Protein AF-A0A4Y2MEW5-F1 (afdb_monomer_lite)

InterPro domains:
  IPR001584 Integrase, catalytic core [PS50994] (1-117)
  IPR012337 Ribonuclease H-like superfamily [SSF53098] (1-99)
  IPR036397 Ribonuclease H superfamily [G3DSA:3.30.420.10] (1-131)

Sequence (234 aa):
IFSRHGIQDVVRSDNGSQFYPVKTVEFKDFPKSYGFTHISSSPKFSQSNWLIEAAVKTVKARIKKSRDPYLALMAYRATLLENGFSPSELLMGRKINTTRPVAKTQLQPYSMNKKVLEAKEERQIEGQKTNYDKHHGVRNLDELDLGQNVWITDRRVTGKVLQKTPYPRSYLVQSGRRVYRRIVGWLVVWGLMAQEPFLAKLRQSNVKNQHSGTKNLKFSENVKRKLFERKQTN

Secondary structure (DSSP, 8-state):
-HHHH---SEEEE---GGG-TTT-HHHHHHHHHHT-EEEEPPTT-GGGGHHHHHHHHHHHHHHHT-S-HHHHHHHHHTSPPTTS--HHHHHHSSPPP-SS---GGGGS-----HHHHHHHHHHHHHHHHHHHHHHHT-PPPPPPPTT-EEEETTTTEEEEEEEE-SSTTEEEEEETTEEEEEEGGGEEEGGGT-STHHHHHHHHHHHHTTS-SS--SHHHHHHHHHHHHTTS--

Organism: Araneus ventricosus (NCBI:txid182803)

Radius of gyration: 23.5 Å; chains: 1; bounding box: 67×43×53 Å

pLDDT: mean 73.7, std 17.55, range [34.0, 92.38]

Structure (mmCIF, N/CA/C/O backbone):
data_AF-A0A4Y2MEW5-F1
#
_entry.id   AF-A0A4Y2MEW5-F1
#
loop_
_atom_site.group_PDB
_atom_site.id
_atom_site.type_symbol
_atom_site.label_atom_id
_atom_site.label_alt_id
_atom_site.label_comp_id
_atom_site.label_asym_id
_atom_site.label_entity_id
_atom_site.label_seq_id
_atom_site.pdbx_PDB_ins_code
_atom_site.Cartn_x
_atom_site.Cartn_y
_atom_site.Cartn_z
_atom_site.occupancy
_atom_site.B_iso_or_equiv
_atom_site.auth_seq_id
_atom_site.auth_comp_id
_atom_site.auth_asym_id
_atom_site.auth_atom_id
_atom_site.pdbx_PDB_model_num
ATOM 1 N N . ILE A 1 1 ? -14.076 -8.205 -1.499 1.00 81.00 1 ILE A N 1
ATOM 2 C CA . ILE A 1 1 ? -13.444 -6.862 -1.418 1.00 81.00 1 ILE A CA 1
ATOM 3 C C . ILE A 1 1 ? -14.090 -5.949 -2.444 1.00 81.00 1 ILE A C 1
ATOM 5 O O . ILE A 1 1 ? -14.760 -5.024 -2.016 1.00 81.00 1 ILE A O 1
ATOM 9 N N . PHE A 1 2 ? -14.013 -6.282 -3.736 1.00 85.38 2 PHE A N 1
ATOM 10 C CA . PHE A 1 2 ? -14.650 -5.515 -4.815 1.00 85.38 2 PHE A CA 1
ATOM 11 C C . PHE A 1 2 ? -16.153 -5.267 -4.611 1.00 85.38 2 PHE A C 1
ATOM 13 O O . PHE A 1 2 ? -16.609 -4.138 -4.706 1.00 85.38 2 PHE A O 1
ATOM 20 N N . SER A 1 3 ? -16.912 -6.284 -4.195 1.00 87.12 3 SER A N 1
ATOM 21 C CA . SER A 1 3 ? -18.344 -6.127 -3.888 1.00 87.12 3 SER A CA 1
ATOM 22 C C . SER A 1 3 ? -18.650 -5.253 -2.665 1.00 87.12 3 SER A C 1
ATOM 24 O O . SER A 1 3 ? -19.745 -4.723 -2.554 1.00 87.12 3 SER A O 1
ATOM 26 N N . ARG A 1 4 ? -17.710 -5.122 -1.719 1.00 87.62 4 ARG A N 1
ATOM 27 C CA . ARG A 1 4 ? -17.928 -4.410 -0.447 1.00 87.62 4 ARG A CA 1
ATOM 28 C C . ARG A 1 4 ? -17.411 -2.975 -0.475 1.00 87.62 4 ARG A C 1
ATOM 30 O O . ARG A 1 4 ? -17.963 -2.124 0.207 1.00 87.62 4 ARG A O 1
ATOM 37 N N . HIS A 1 5 ? -16.322 -2.738 -1.197 1.00 86.56 5 HIS A N 1
ATOM 38 C CA . HIS A 1 5 ? -15.601 -1.464 -1.197 1.00 86.56 5 HIS A CA 1
ATOM 39 C C . HIS A 1 5 ? -15.531 -0.821 -2.585 1.00 86.56 5 HIS A C 1
ATOM 41 O O . HIS A 1 5 ? -14.905 0.221 -2.727 1.00 86.56 5 HIS A O 1
ATOM 47 N N . GLY A 1 6 ? -16.163 -1.430 -3.589 1.00 89.62 6 GLY A N 1
ATOM 48 C CA . GLY A 1 6 ? -16.074 -0.994 -4.974 1.00 89.62 6 GLY A CA 1
ATOM 49 C C . GLY A 1 6 ? -14.849 -1.548 -5.697 1.00 89.62 6 GLY A C 1
ATOM 50 O O . GLY A 1 6 ? -13.979 -2.216 -5.121 1.00 89.62 6 GLY A O 1
ATOM 51 N N . ILE A 1 7 ? -14.820 -1.289 -7.000 1.00 89.31 7 ILE A N 1
ATOM 52 C CA . ILE A 1 7 ? -13.701 -1.640 -7.867 1.00 89.31 7 ILE A CA 1
ATOM 53 C C . ILE A 1 7 ? -12.547 -0.680 -7.573 1.00 89.31 7 ILE A C 1
ATOM 55 O O . ILE A 1 7 ? -12.747 0.525 -7.496 1.00 89.31 7 ILE A O 1
ATOM 59 N N . GLN A 1 8 ? -11.353 -1.226 -7.344 1.00 87.00 8 GLN A N 1
ATOM 60 C CA . GLN A 1 8 ? -10.150 -0.421 -7.120 1.00 87.00 8 GLN A CA 1
ATOM 61 C C . GLN A 1 8 ? -9.565 0.010 -8.461 1.00 8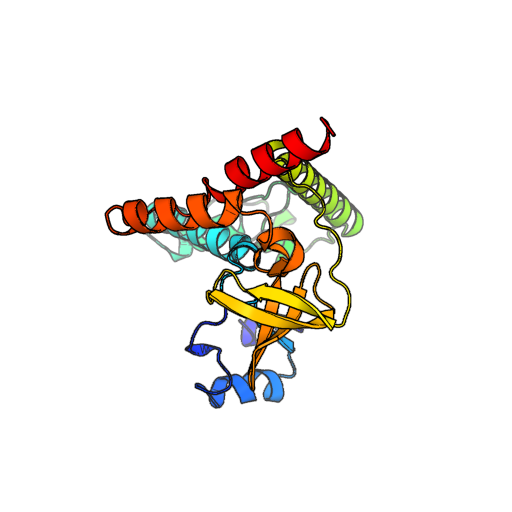7.00 8 GLN A C 1
ATOM 63 O O . GLN A 1 8 ? -9.514 -0.815 -9.361 1.00 87.00 8 GLN A O 1
ATOM 68 N N . ASP A 1 9 ? -9.020 1.220 -8.566 1.00 88.25 9 ASP A N 1
ATOM 69 C CA . ASP A 1 9 ? -8.380 1.678 -9.810 1.00 88.25 9 ASP A CA 1
ATOM 70 C C . ASP A 1 9 ? -7.090 0.908 -10.125 1.00 88.25 9 ASP A C 1
ATOM 72 O O . ASP A 1 9 ? -6.766 0.633 -11.283 1.00 88.25 9 ASP A O 1
ATOM 76 N N . VAL A 1 10 ? -6.332 0.554 -9.080 1.00 87.12 10 VAL A N 1
ATOM 77 C CA . VAL A 1 10 ? -5.014 -0.076 -9.202 1.00 87.12 10 VAL A CA 1
ATOM 78 C C . VAL A 1 10 ? -4.862 -1.222 -8.209 1.00 87.12 10 VAL A C 1
ATOM 80 O O . VAL A 1 10 ? -4.954 -1.029 -6.998 1.00 87.12 10 VAL A O 1
ATOM 83 N N . VAL A 1 11 ? -4.515 -2.404 -8.719 1.00 86.06 11 VAL A N 1
ATOM 84 C CA . VAL A 1 11 ? -4.177 -3.586 -7.916 1.00 86.06 11 VAL A CA 1
ATOM 85 C C . VAL A 1 11 ? -2.704 -3.924 -8.124 1.00 86.06 11 VAL A C 1
ATOM 87 O O . VAL A 1 11 ? -2.258 -4.133 -9.251 1.00 86.06 11 VAL A O 1
ATOM 90 N N . ARG A 1 12 ? -1.936 -4.001 -7.032 1.00 82.94 12 ARG A N 1
ATOM 91 C CA . ARG A 1 12 ? -0.517 -4.389 -7.055 1.00 82.94 12 ARG A CA 1
ATOM 92 C C . ARG A 1 12 ? -0.325 -5.798 -6.510 1.00 82.94 12 ARG A C 1
ATOM 94 O O . ARG A 1 12 ? -0.829 -6.107 -5.434 1.00 82.94 12 ARG A O 1
ATOM 101 N N . SER A 1 13 ? 0.430 -6.632 -7.223 1.00 79.69 13 SER A N 1
ATOM 102 C CA . SER A 1 13 ? 0.786 -7.982 -6.766 1.00 79.69 13 SER A CA 1
ATOM 103 C C . SER A 1 13 ? 2.241 -8.338 -7.062 1.00 79.69 13 SER A C 1
ATOM 105 O O . SER A 1 13 ? 2.949 -7.653 -7.808 1.00 79.69 13 SER A O 1
ATOM 107 N N . ASP A 1 14 ? 2.683 -9.454 -6.486 1.00 76.44 14 ASP A N 1
ATOM 108 C CA . ASP A 1 14 ? 3.923 -10.099 -6.888 1.00 76.44 14 ASP A CA 1
ATOM 109 C C . ASP A 1 14 ? 3.793 -10.801 -8.253 1.00 76.44 14 ASP A C 1
ATOM 111 O O . ASP A 1 14 ? 2.718 -10.863 -8.853 1.00 76.44 14 ASP A O 1
ATOM 115 N N . ASN A 1 15 ? 4.915 -11.333 -8.746 1.00 73.25 15 ASN A N 1
ATOM 116 C CA . ASN A 1 15 ? 4.945 -12.201 -9.928 1.00 73.25 15 ASN A CA 1
ATOM 117 C C . ASN A 1 15 ? 4.692 -13.673 -9.570 1.00 73.25 15 ASN A C 1
ATOM 119 O O . ASN A 1 15 ? 5.312 -14.561 -10.164 1.00 73.25 15 ASN A O 1
ATOM 123 N N . GLY A 1 16 ? 3.837 -13.947 -8.581 1.00 71.12 16 GLY A N 1
ATOM 124 C CA . GLY A 1 16 ? 3.373 -15.301 -8.313 1.00 71.12 16 GLY A CA 1
ATOM 125 C C . GLY A 1 16 ? 2.778 -15.919 -9.580 1.00 71.12 16 GLY A C 1
ATOM 126 O O . GLY A 1 16 ? 2.194 -15.224 -10.413 1.00 71.12 16 GLY A O 1
ATOM 127 N N . SER A 1 17 ? 2.923 -17.234 -9.749 1.00 71.69 17 SER A N 1
ATOM 128 C CA . SER A 1 17 ? 2.433 -17.937 -10.945 1.00 71.69 17 SER A CA 1
ATOM 129 C C . SER A 1 17 ? 0.938 -17.737 -11.190 1.00 71.69 17 SER A C 1
ATOM 131 O O . SER A 1 17 ? 0.517 -17.742 -12.339 1.00 71.69 17 SER A O 1
ATOM 133 N N . GLN A 1 18 ? 0.172 -17.516 -10.120 1.00 77.75 18 GLN A N 1
ATOM 134 C CA . GLN A 1 18 ? -1.264 -17.229 -10.137 1.00 77.75 18 GLN A CA 1
ATOM 135 C C . GLN A 1 18 ? -1.630 -15.884 -10.790 1.00 77.75 18 GLN A C 1
ATOM 137 O O . GLN A 1 18 ? -2.734 -15.738 -11.303 1.00 77.75 18 GLN A O 1
ATOM 142 N N . PHE A 1 19 ? -0.705 -14.921 -10.809 1.00 73.38 19 PHE A N 1
ATOM 143 C CA . PHE A 1 19 ? -0.898 -13.593 -11.404 1.00 73.38 19 PHE A CA 1
ATOM 144 C C . PHE A 1 19 ? -0.211 -13.457 -12.766 1.00 73.38 19 PHE A C 1
ATOM 146 O O . PHE A 1 19 ? -0.167 -12.369 -13.339 1.00 73.38 19 PHE A O 1
ATOM 153 N N . TYR A 1 20 ? 0.399 -14.536 -13.267 1.00 69.25 20 TYR A N 1
ATOM 154 C CA . TYR A 1 20 ? 1.188 -14.477 -14.484 1.00 69.25 20 TYR A CA 1
ATOM 155 C C . TYR A 1 20 ? 0.279 -14.646 -15.712 1.00 69.25 20 TYR A C 1
ATOM 157 O O . TYR A 1 20 ? -0.303 -15.717 -15.885 1.00 69.25 20 TYR A O 1
ATOM 165 N N . PRO A 1 21 ? 0.218 -13.663 -16.630 1.00 62.81 21 PRO A N 1
ATOM 166 C CA . PRO A 1 21 ? -0.780 -13.623 -17.707 1.00 62.81 21 PRO A CA 1
ATOM 167 C C . PRO A 1 21 ? -0.637 -14.738 -18.754 1.00 62.81 21 PRO A C 1
ATOM 169 O O . PRO A 1 21 ? -1.503 -14.895 -19.607 1.00 62.81 21 PRO A O 1
ATOM 172 N N . VAL A 1 22 ? 0.470 -15.488 -18.725 1.00 61.06 22 VAL A N 1
ATOM 173 C CA . VAL A 1 22 ? 0.708 -16.651 -19.598 1.00 61.06 22 VAL A CA 1
ATOM 174 C C . VAL A 1 22 ? 0.185 -17.948 -18.968 1.00 61.06 22 VAL A C 1
ATOM 176 O O . VAL A 1 22 ? -0.083 -18.902 -19.685 1.00 61.06 22 VAL A O 1
ATOM 179 N N . LYS A 1 23 ? 0.064 -18.004 -17.635 1.00 60.56 23 LYS A N 1
ATOM 180 C CA . LYS A 1 23 ? -0.338 -19.214 -16.901 1.00 60.56 23 LYS A CA 1
ATOM 181 C C . LYS A 1 23 ? -1.800 -19.199 -16.460 1.00 60.56 23 LYS A C 1
ATOM 183 O O . LYS A 1 23 ? -2.360 -20.272 -16.288 1.00 60.56 23 LYS A O 1
ATOM 188 N N . THR A 1 24 ? -2.394 -18.022 -16.277 1.00 69.75 24 THR A N 1
ATOM 189 C CA . THR A 1 24 ? -3.786 -17.856 -15.840 1.00 69.75 24 THR A CA 1
ATOM 190 C C . THR A 1 24 ? -4.504 -16.880 -16.767 1.00 69.75 24 THR A C 1
ATOM 192 O O . THR A 1 24 ? -4.311 -15.664 -16.693 1.00 69.75 24 THR A O 1
ATOM 195 N N . VAL A 1 25 ? -5.315 -17.420 -17.679 1.00 73.00 25 VAL A N 1
ATOM 196 C CA . VAL A 1 25 ? -6.099 -16.622 -18.639 1.00 73.00 25 VAL A CA 1
ATOM 197 C C . VAL A 1 25 ? -7.196 -15.855 -17.898 1.00 73.00 25 VAL A C 1
ATOM 199 O O . VAL A 1 25 ? -7.414 -14.673 -18.140 1.00 73.00 25 VAL A O 1
ATOM 202 N N . GLU A 1 26 ? -7.778 -16.480 -16.881 1.00 78.81 26 GLU A N 1
ATOM 203 C CA . GLU A 1 26 ? -8.843 -15.938 -16.043 1.00 78.81 26 GLU A CA 1
ATOM 204 C C . GLU A 1 26 ? -8.391 -14.658 -15.330 1.00 78.81 26 GLU A C 1
ATOM 206 O O . GLU A 1 26 ? -9.113 -13.662 -15.292 1.00 78.81 26 GLU A O 1
ATOM 211 N N . PHE A 1 27 ? -7.155 -14.639 -14.815 1.00 79.94 27 PHE A N 1
ATOM 212 C CA . PHE A 1 27 ? -6.605 -13.449 -14.164 1.00 79.94 27 PHE A CA 1
ATOM 213 C C . PHE A 1 27 ? -6.170 -12.374 -15.167 1.00 79.94 27 PHE A C 1
ATOM 215 O O . PHE A 1 27 ? -6.060 -11.211 -14.801 1.00 79.94 27 PHE A O 1
ATOM 222 N N . LYS A 1 28 ? -5.931 -12.718 -16.435 1.00 77.94 28 LYS A N 1
ATOM 223 C CA . LYS A 1 28 ? -5.651 -11.730 -17.486 1.00 77.94 28 LYS A CA 1
ATOM 224 C C . LYS A 1 28 ? -6.918 -10.978 -17.901 1.00 77.94 28 LYS A C 1
ATOM 226 O O . LYS A 1 28 ? -6.838 -9.792 -18.230 1.00 77.94 28 LYS A O 1
ATOM 231 N N . ASP A 1 29 ? -8.065 -11.650 -17.867 1.00 84.06 29 ASP A N 1
ATOM 232 C CA . ASP A 1 29 ? -9.352 -11.076 -18.267 1.00 84.06 29 ASP A CA 1
ATOM 233 C C . ASP A 1 29 ? -10.087 -10.398 -17.107 1.00 84.06 29 ASP A C 1
ATOM 235 O O . ASP A 1 29 ? -10.888 -9.489 -17.325 1.00 84.06 29 ASP A O 1
ATOM 239 N N . PHE A 1 30 ? -9.762 -10.751 -15.864 1.00 85.31 30 PHE A N 1
ATOM 240 C CA . PHE A 1 30 ? -10.349 -10.141 -14.672 1.00 85.31 30 PHE A CA 1
ATOM 241 C C . PHE A 1 30 ? -10.084 -8.617 -14.549 1.00 85.31 30 PHE A C 1
ATOM 243 O O . PHE A 1 30 ? -11.051 -7.867 -14.429 1.00 85.31 30 PHE A O 1
ATOM 250 N N . PRO A 1 31 ? -8.843 -8.097 -14.678 1.00 87.69 31 PRO A N 1
ATOM 251 C CA . PRO A 1 31 ? -8.580 -6.655 -14.705 1.00 87.69 31 PRO A CA 1
ATOM 252 C C . PRO A 1 31 ? -9.284 -5.929 -15.849 1.00 87.69 31 PRO A C 1
ATOM 254 O O . PRO A 1 31 ? -9.749 -4.809 -15.667 1.00 87.69 31 PRO A O 1
ATOM 257 N N . LYS A 1 32 ? -9.399 -6.569 -17.020 1.00 86.75 32 LYS A N 1
ATOM 258 C CA . LYS A 1 32 ? -10.051 -5.971 -18.193 1.00 86.75 32 LYS A CA 1
ATOM 259 C C . LYS A 1 32 ? -11.560 -5.863 -18.020 1.00 86.75 32 LYS A C 1
ATOM 261 O O . LYS A 1 32 ? -12.130 -4.827 -18.327 1.00 86.75 32 LYS A O 1
ATOM 266 N N . SER A 1 33 ? -12.187 -6.931 -17.532 1.00 88.75 33 SER A N 1
ATOM 267 C CA . SER A 1 33 ? -13.638 -6.997 -17.329 1.00 88.75 33 SER A CA 1
ATOM 268 C C . SER A 1 33 ? -14.100 -6.074 -16.205 1.00 88.75 33 SER A C 1
ATOM 270 O O . SER A 1 33 ? -15.130 -5.425 -16.337 1.00 88.75 33 SER A O 1
ATOM 272 N N . TYR A 1 34 ? -13.318 -5.967 -15.129 1.00 87.12 34 TYR A N 1
ATOM 273 C CA . TYR A 1 34 ? -13.616 -5.062 -14.020 1.00 87.12 34 TYR A CA 1
ATOM 274 C C . TYR A 1 34 ? -13.090 -3.636 -14.242 1.00 87.12 34 TYR A C 1
ATOM 276 O O . TYR A 1 34 ? -13.472 -2.739 -13.501 1.00 87.12 34 TYR A O 1
ATOM 284 N N . GLY A 1 35 ? -12.238 -3.399 -15.243 1.00 89.00 35 GLY A N 1
ATOM 285 C CA . GLY A 1 35 ? -11.742 -2.064 -15.588 1.00 89.00 35 GLY A CA 1
ATOM 286 C C . GLY A 1 35 ? -10.663 -1.508 -14.652 1.00 89.00 35 GLY A C 1
ATOM 287 O O . GLY A 1 35 ? -10.531 -0.293 -14.543 1.00 89.00 35 GLY A O 1
ATOM 288 N N . PHE A 1 36 ? -9.882 -2.362 -13.982 1.00 89.00 36 PHE A N 1
ATOM 289 C CA . PHE A 1 36 ? -8.794 -1.919 -13.101 1.00 89.00 36 PHE A CA 1
ATOM 290 C C . PHE A 1 36 ? -7.403 -2.180 -13.682 1.00 89.00 36 PHE A C 1
ATOM 292 O O . PHE A 1 36 ? -7.170 -3.129 -14.432 1.00 89.00 36 PHE A O 1
ATOM 299 N N . THR A 1 37 ? -6.429 -1.366 -13.273 1.00 86.88 37 THR A N 1
ATOM 300 C CA . THR A 1 37 ? -5.033 -1.520 -13.692 1.00 86.88 37 THR A CA 1
ATOM 301 C C . THR A 1 37 ? -4.299 -2.486 -12.770 1.00 86.88 37 THR A C 1
ATOM 303 O O . THR A 1 37 ? -4.103 -2.221 -11.582 1.00 86.88 37 THR A O 1
ATOM 306 N N . HIS A 1 38 ? -3.829 -3.608 -13.314 1.00 85.75 38 HIS A N 1
ATOM 307 C CA . HIS A 1 38 ? -2.957 -4.525 -12.582 1.00 85.75 38 HIS A CA 1
ATOM 308 C C . HIS A 1 38 ? -1.481 -4.165 -12.788 1.00 85.75 38 HIS A C 1
ATOM 310 O O . HIS A 1 38 ? -0.988 -4.123 -13.914 1.00 85.75 38 HIS A O 1
ATOM 316 N N . ILE A 1 39 ? -0.761 -3.913 -11.693 1.00 80.12 39 ILE A N 1
ATOM 317 C CA . ILE A 1 39 ? 0.677 -3.627 -11.703 1.00 80.12 39 ILE A CA 1
ATOM 318 C C . ILE A 1 39 ? 1.407 -4.761 -10.987 1.00 80.12 39 ILE A C 1
ATOM 320 O O . ILE A 1 39 ? 1.310 -4.915 -9.768 1.00 80.12 39 ILE A O 1
ATOM 324 N N . SER A 1 40 ? 2.205 -5.522 -11.730 1.00 74.00 40 SER A N 1
ATOM 325 C CA . SER A 1 40 ? 3.091 -6.525 -11.147 1.00 74.00 40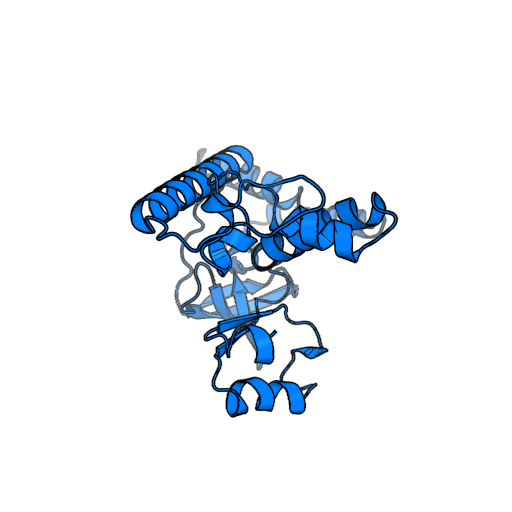 SER A CA 1
ATOM 326 C C . SER A 1 40 ? 4.444 -5.923 -10.767 1.00 74.00 40 SER A C 1
ATOM 328 O O . SER A 1 40 ? 5.018 -5.100 -11.496 1.00 74.00 40 SER A O 1
ATOM 330 N N . SER A 1 41 ? 4.989 -6.335 -9.621 1.00 68.75 41 SER A N 1
ATOM 331 C CA . SER A 1 41 ? 6.348 -5.959 -9.223 1.00 68.75 41 SER A CA 1
ATOM 332 C C . SER A 1 41 ? 7.409 -6.591 -10.135 1.00 68.75 41 SER A C 1
ATOM 334 O O . SER A 1 41 ? 7.134 -7.475 -10.942 1.00 68.75 41 SER A O 1
ATOM 336 N N . SER A 1 42 ? 8.660 -6.125 -10.094 1.00 59.06 42 SER A N 1
ATOM 337 C CA . SER A 1 42 ? 9.754 -6.817 -10.799 1.00 59.06 42 SER A CA 1
ATOM 338 C C . SER A 1 42 ? 10.073 -8.146 -10.098 1.00 59.06 42 SER A C 1
ATOM 340 O O . SER A 1 42 ? 10.057 -8.190 -8.865 1.00 59.06 42 SER A O 1
ATOM 342 N N . PRO A 1 43 ? 10.440 -9.223 -10.827 1.00 52.44 43 PRO A N 1
ATOM 343 C CA . PRO A 1 43 ? 10.938 -10.441 -10.194 1.00 52.44 43 PRO A CA 1
ATOM 344 C C . PRO A 1 43 ? 12.084 -10.096 -9.231 1.00 52.44 43 PRO A C 1
ATOM 346 O O . PRO A 1 43 ? 13.007 -9.379 -9.621 1.00 52.44 43 PRO A O 1
ATOM 349 N N . LYS A 1 44 ? 12.008 -10.593 -7.988 1.00 51.81 44 LYS A N 1
ATOM 350 C CA . LYS A 1 44 ? 12.988 -10.380 -6.900 1.00 51.81 44 LYS A CA 1
ATOM 351 C C . LYS A 1 44 ? 13.110 -8.944 -6.359 1.00 51.81 44 LYS A C 1
ATOM 353 O O . LYS A 1 44 ? 14.105 -8.628 -5.712 1.00 51.81 44 LYS A O 1
ATOM 358 N N . PHE A 1 45 ? 12.113 -8.081 -6.560 1.00 55.69 45 PHE A N 1
ATOM 359 C CA . PHE A 1 45 ? 12.044 -6.789 -5.868 1.00 55.69 45 PHE A CA 1
ATOM 360 C C . PHE A 1 45 ? 11.186 -6.895 -4.598 1.00 55.69 45 PHE A C 1
ATOM 362 O O . PHE A 1 45 ? 10.101 -6.322 -4.515 1.00 55.69 45 PHE A O 1
ATOM 369 N N . SER A 1 46 ? 11.674 -7.656 -3.609 1.00 51.53 46 SER A N 1
ATOM 370 C CA . SER A 1 46 ? 10.969 -7.909 -2.338 1.00 51.53 46 SER A CA 1
ATOM 371 C C . SER A 1 46 ? 10.591 -6.624 -1.599 1.00 51.53 46 SER A C 1
ATOM 373 O O . SER A 1 46 ? 9.567 -6.580 -0.931 1.00 51.53 46 SER A O 1
ATOM 375 N N . GLN A 1 47 ? 11.347 -5.539 -1.800 1.00 59.19 47 GLN A N 1
ATOM 376 C CA . GLN A 1 47 ? 11.008 -4.231 -1.250 1.00 59.19 47 GLN A CA 1
ATOM 377 C C . GLN A 1 47 ? 9.644 -3.721 -1.749 1.00 59.19 47 GLN A C 1
ATOM 379 O O . GLN A 1 47 ? 8.858 -3.243 -0.952 1.00 59.19 47 GLN A O 1
ATOM 384 N N . SER A 1 48 ? 9.250 -3.891 -3.012 1.00 58.22 48 SER A N 1
ATOM 385 C CA . SER A 1 48 ? 7.897 -3.435 -3.413 1.00 58.22 48 SER A CA 1
ATOM 386 C C . SER A 1 48 ? 6.743 -4.104 -2.653 1.00 58.22 48 SER A C 1
ATOM 388 O O . SER A 1 48 ? 5.668 -3.521 -2.563 1.00 58.22 48 SER A O 1
ATOM 390 N N . ASN A 1 49 ? 6.979 -5.279 -2.061 1.00 68.62 49 ASN A N 1
ATOM 391 C CA . ASN A 1 49 ? 5.994 -6.018 -1.278 1.00 68.62 49 ASN A CA 1
ATOM 392 C C . ASN A 1 49 ? 6.284 -6.008 0.229 1.00 68.62 49 ASN A C 1
ATOM 394 O O . ASN A 1 49 ? 5.527 -6.625 0.978 1.00 68.62 49 ASN A O 1
ATOM 398 N N . TRP A 1 50 ? 7.327 -5.308 0.697 1.00 71.12 50 TRP A N 1
ATOM 399 C CA . TRP A 1 50 ? 7.707 -5.319 2.117 1.00 71.12 50 TRP A CA 1
ATOM 400 C C . TRP A 1 50 ? 6.555 -4.839 3.004 1.00 71.12 50 TRP A C 1
ATOM 402 O O . TRP A 1 50 ? 6.346 -5.380 4.085 1.00 71.12 50 TRP A O 1
ATOM 412 N N . LEU A 1 51 ? 5.764 -3.877 2.515 1.00 75.06 51 LEU A N 1
ATOM 413 C CA . LEU A 1 51 ? 4.569 -3.375 3.195 1.00 75.06 51 LEU A CA 1
ATOM 414 C C . LEU A 1 51 ? 3.524 -4.478 3.390 1.00 75.06 51 LEU A C 1
ATOM 416 O O . LEU A 1 51 ? 2.984 -4.638 4.483 1.00 75.06 51 LEU A O 1
ATOM 420 N N . ILE A 1 52 ? 3.272 -5.270 2.345 1.00 80.06 52 ILE A N 1
ATOM 421 C CA . ILE A 1 52 ? 2.325 -6.388 2.391 1.00 80.06 52 ILE A CA 1
ATOM 422 C C . ILE A 1 52 ? 2.854 -7.466 3.342 1.00 80.06 52 ILE A C 1
ATOM 424 O O . ILE A 1 52 ? 2.114 -7.949 4.196 1.00 80.06 52 ILE A O 1
ATOM 428 N N . GLU A 1 53 ? 4.139 -7.812 3.255 1.00 82.69 53 GLU A N 1
ATOM 429 C CA . GLU A 1 53 ? 4.767 -8.799 4.140 1.00 82.69 53 GLU A CA 1
ATOM 430 C C . GLU A 1 53 ? 4.732 -8.362 5.613 1.00 82.69 53 GLU A C 1
ATOM 432 O O . GLU A 1 53 ? 4.400 -9.163 6.492 1.00 82.69 53 GLU A O 1
ATOM 437 N N . ALA A 1 54 ? 5.008 -7.085 5.895 1.00 83.62 54 ALA A N 1
ATOM 438 C CA . ALA A 1 54 ? 4.934 -6.506 7.233 1.00 83.62 54 ALA A CA 1
ATOM 439 C C . ALA A 1 54 ? 3.497 -6.509 7.776 1.00 83.62 54 ALA A C 1
ATOM 441 O O . ALA A 1 54 ? 3.268 -6.893 8.931 1.00 83.62 54 ALA A O 1
ATOM 442 N N . ALA A 1 55 ? 2.515 -6.157 6.942 1.00 83.88 55 ALA A N 1
ATOM 443 C CA . ALA A 1 55 ? 1.102 -6.232 7.299 1.00 83.88 55 ALA A CA 1
ATOM 444 C C . ALA A 1 55 ? 0.687 -7.680 7.611 1.00 83.88 55 ALA A C 1
ATOM 446 O O . ALA A 1 55 ? 0.114 -7.947 8.669 1.00 83.88 55 ALA A O 1
ATOM 447 N N . VAL A 1 56 ? 1.059 -8.641 6.758 1.00 87.25 56 VAL A N 1
ATOM 448 C CA . VAL A 1 56 ? 0.789 -10.073 6.969 1.00 87.25 56 VAL A CA 1
ATOM 449 C C . VAL A 1 56 ? 1.436 -10.570 8.258 1.00 87.25 56 VAL A C 1
ATOM 451 O O . VAL A 1 56 ? 0.788 -11.274 9.033 1.00 87.25 56 VAL A O 1
ATOM 454 N N . LYS A 1 57 ? 2.689 -10.190 8.534 1.00 88.44 57 LYS A N 1
ATOM 455 C CA . LYS A 1 57 ? 3.382 -10.538 9.782 1.00 88.44 57 LYS A CA 1
ATOM 456 C C . LYS A 1 57 ? 2.631 -10.006 11.005 1.00 88.44 57 LYS A C 1
ATOM 458 O O . LYS A 1 57 ? 2.435 -10.749 11.966 1.00 88.44 57 LYS A O 1
ATOM 463 N N . THR A 1 58 ? 2.169 -8.759 10.949 1.00 87.38 58 THR A N 1
ATOM 464 C CA . THR A 1 58 ? 1.407 -8.110 12.028 1.00 87.38 58 THR A CA 1
ATOM 465 C C . THR A 1 58 ? 0.076 -8.818 12.277 1.00 87.38 58 THR A C 1
ATOM 467 O O . THR A 1 58 ? -0.252 -9.149 13.418 1.00 87.38 58 THR A O 1
ATOM 470 N N . VAL A 1 59 ? -0.666 -9.120 11.209 1.00 89.81 59 VAL A N 1
ATOM 471 C CA . VAL A 1 59 ? -1.947 -9.833 11.289 1.00 89.81 59 VAL A CA 1
ATOM 472 C C . VAL A 1 59 ? -1.752 -11.249 11.830 1.00 89.81 59 VAL A C 1
ATOM 474 O O . VAL A 1 59 ? -2.445 -11.635 12.769 1.00 89.81 59 VAL A O 1
ATOM 477 N N . LYS A 1 60 ? -0.764 -12.001 11.328 1.00 90.81 60 LYS A N 1
ATOM 478 C CA . LYS A 1 60 ? -0.431 -13.347 11.830 1.00 90.81 60 LYS A CA 1
ATOM 479 C C . LYS A 1 60 ? -0.086 -13.330 13.316 1.00 90.81 60 LYS A C 1
ATOM 481 O O . LYS A 1 60 ? -0.586 -14.162 14.068 1.00 90.81 60 LYS A O 1
ATOM 486 N N . ALA A 1 61 ? 0.735 -12.373 13.750 1.00 90.69 61 ALA A N 1
ATOM 487 C CA . ALA A 1 61 ? 1.107 -12.234 15.154 1.00 90.69 61 ALA A CA 1
ATOM 488 C C . ALA A 1 61 ? -0.108 -11.950 16.050 1.00 90.69 61 ALA A C 1
ATOM 490 O O . ALA A 1 61 ? -0.168 -12.455 17.169 1.00 90.69 61 ALA A O 1
ATOM 491 N N . ARG A 1 62 ? -1.081 -11.170 15.564 1.00 88.56 62 ARG A N 1
ATOM 492 C CA . ARG A 1 62 ? -2.300 -10.851 16.316 1.00 88.56 62 ARG A CA 1
ATOM 493 C C . ARG A 1 62 ? -3.292 -12.014 16.341 1.00 88.56 62 ARG A C 1
ATOM 495 O O . ARG A 1 62 ? -3.824 -12.313 17.403 1.00 88.56 62 ARG A O 1
ATOM 502 N N . ILE A 1 63 ? -3.487 -12.702 15.215 1.00 92.12 63 ILE A N 1
ATOM 503 C CA . ILE A 1 63 ? -4.341 -13.897 15.135 1.00 92.12 63 ILE A CA 1
ATOM 504 C C . ILE A 1 63 ? -3.800 -15.001 16.047 1.00 92.12 63 ILE A C 1
ATOM 506 O O . ILE A 1 63 ? -4.564 -15.571 16.811 1.00 92.12 63 ILE A O 1
ATOM 510 N N . LYS A 1 64 ? -2.480 -15.239 16.059 1.00 91.94 64 LYS A N 1
ATOM 511 C CA . LYS A 1 64 ? -1.855 -16.255 16.927 1.00 91.94 64 LYS A CA 1
ATOM 512 C C . LYS A 1 64 ? -2.085 -16.006 18.427 1.00 91.94 64 LYS A C 1
ATOM 514 O O . LYS A 1 64 ? -2.017 -16.941 19.214 1.00 91.94 64 LYS A O 1
ATOM 519 N N . LYS A 1 65 ? -2.324 -14.753 18.828 1.00 89.25 65 LYS A N 1
ATOM 520 C CA . LYS A 1 65 ? -2.560 -14.353 20.225 1.00 89.25 65 LYS A CA 1
ATOM 521 C C . LYS A 1 65 ? -4.042 -14.341 20.622 1.00 89.25 65 LYS A C 1
ATOM 523 O O . LYS A 1 65 ? -4.336 -14.092 21.785 1.00 89.25 65 LYS A O 1
ATOM 528 N N . SER A 1 66 ? -4.964 -14.565 19.686 1.00 88.62 66 SER A N 1
ATOM 529 C CA . SER A 1 66 ? -6.408 -14.515 19.933 1.00 8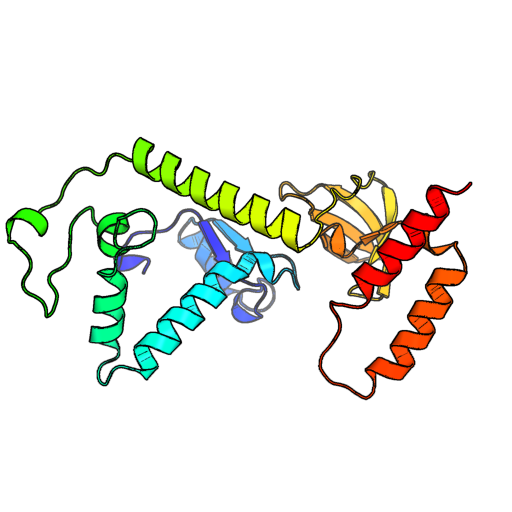8.62 66 SER A CA 1
ATOM 530 C C . SER A 1 66 ? -7.031 -15.897 19.795 1.00 88.62 66 SER A C 1
ATOM 532 O O . SER A 1 66 ? -6.629 -16.677 18.938 1.00 88.62 66 SER A O 1
ATOM 534 N N . ARG A 1 67 ? -8.056 -16.176 20.606 1.00 89.12 67 ARG A N 1
ATOM 535 C CA . ARG A 1 67 ? -8.899 -17.370 20.438 1.00 89.12 67 ARG A CA 1
ATOM 536 C C . ARG A 1 67 ? -9.835 -17.234 19.236 1.00 89.12 67 ARG A C 1
ATOM 538 O O . ARG A 1 67 ? -10.072 -18.212 18.541 1.00 89.12 67 ARG A O 1
ATOM 545 N N . ASP A 1 68 ? -10.318 -16.018 18.977 1.00 92.38 68 ASP A N 1
ATOM 546 C CA . ASP A 1 68 ? -11.168 -15.703 17.829 1.00 92.38 68 ASP A CA 1
ATOM 547 C C . ASP A 1 68 ? -10.393 -14.843 16.803 1.00 92.38 68 ASP A C 1
ATOM 549 O O . ASP A 1 68 ? -10.001 -13.705 17.117 1.00 92.38 68 ASP A O 1
ATOM 553 N N . PRO A 1 69 ? -10.148 -15.347 15.577 1.00 90.94 69 PRO A N 1
ATOM 554 C CA . PRO A 1 69 ? -9.470 -14.591 14.528 1.00 90.94 69 PRO A CA 1
ATOM 555 C C . PRO A 1 69 ? -10.276 -13.375 14.048 1.00 90.94 69 PRO A C 1
ATOM 557 O O . PRO A 1 69 ? -9.678 -12.366 13.664 1.00 90.94 69 PRO A O 1
ATOM 560 N N . TYR A 1 70 ? -11.610 -13.418 14.087 1.00 91.06 70 TYR A N 1
ATOM 561 C CA . TYR A 1 70 ? -12.451 -12.309 13.636 1.00 91.06 70 TYR A CA 1
ATOM 562 C C . TYR A 1 70 ? -12.378 -11.135 14.607 1.00 91.06 70 TYR A C 1
ATOM 564 O O . TYR A 1 70 ? -12.188 -9.992 14.177 1.00 91.06 70 TYR A O 1
ATOM 572 N N . LEU A 1 71 ? -12.410 -11.415 15.912 1.00 90.56 71 LEU A N 1
ATOM 573 C CA . LEU A 1 71 ? -12.188 -10.412 16.950 1.00 90.56 71 LEU A CA 1
ATOM 574 C C . LEU A 1 71 ? -10.790 -9.781 16.843 1.00 90.56 71 LEU A C 1
ATOM 576 O O . LEU A 1 71 ? -10.644 -8.564 16.968 1.00 90.56 71 LEU A O 1
ATOM 580 N N . ALA A 1 72 ? -9.764 -10.579 16.529 1.00 91.75 72 ALA A N 1
ATOM 581 C CA . ALA A 1 72 ? -8.402 -10.084 16.322 1.00 91.75 72 ALA A CA 1
ATOM 582 C C . ALA A 1 72 ? -8.307 -9.108 15.138 1.00 91.75 72 ALA A C 1
ATOM 584 O O . ALA A 1 72 ? -7.661 -8.059 15.240 1.00 91.75 72 ALA A O 1
ATOM 585 N N . LEU A 1 73 ? -8.965 -9.437 14.022 1.00 92.19 73 LEU A N 1
ATOM 586 C CA . LEU A 1 73 ? -9.031 -8.575 12.843 1.00 92.19 73 LEU A CA 1
ATOM 587 C C . LEU A 1 73 ? -9.839 -7.303 13.117 1.00 92.19 73 LEU A C 1
ATOM 589 O O . LEU A 1 73 ? -9.420 -6.222 12.706 1.00 92.19 73 LEU A O 1
ATOM 593 N N . MET A 1 74 ? -10.953 -7.400 13.844 1.00 92.12 74 MET A N 1
ATOM 594 C CA . MET A 1 74 ? -11.727 -6.232 14.271 1.00 92.12 74 MET A CA 1
ATOM 595 C C . MET A 1 74 ? -10.887 -5.305 15.156 1.00 92.12 74 MET A C 1
ATOM 597 O O . MET A 1 74 ? -10.813 -4.106 14.898 1.00 92.12 74 MET A O 1
ATOM 601 N N . ALA A 1 75 ? -10.173 -5.861 16.137 1.00 90.75 75 ALA A N 1
ATOM 602 C CA . ALA A 1 75 ? -9.284 -5.094 17.001 1.00 90.75 75 ALA A CA 1
ATOM 603 C C . ALA A 1 75 ? -8.148 -4.428 16.212 1.00 90.75 75 ALA A C 1
ATOM 605 O O . ALA A 1 75 ? -7.797 -3.286 16.496 1.00 90.75 75 ALA A O 1
ATOM 606 N N . TYR A 1 76 ? -7.573 -5.108 15.212 1.00 91.62 76 TYR A N 1
ATOM 607 C CA . TYR A 1 76 ? -6.567 -4.510 14.328 1.00 91.62 76 TYR A CA 1
ATOM 608 C C . TYR A 1 76 ? -7.127 -3.296 13.585 1.00 91.62 76 TYR A C 1
ATOM 610 O O . TYR A 1 76 ? -6.524 -2.228 13.608 1.00 91.62 76 TYR A O 1
ATOM 618 N N . ARG A 1 77 ? -8.324 -3.433 13.008 1.00 91.75 77 ARG A N 1
ATOM 619 C CA . ARG A 1 77 ? -9.003 -2.354 12.284 1.00 91.75 77 ARG A CA 1
ATOM 620 C C . ARG A 1 77 ? -9.365 -1.152 13.164 1.00 91.75 77 ARG A C 1
ATOM 622 O O . ARG A 1 77 ? -9.554 -0.071 12.616 1.00 91.75 77 ARG A O 1
ATOM 629 N N . ALA A 1 78 ? -9.478 -1.333 14.479 1.00 91.56 78 ALA A N 1
ATOM 630 C CA . ALA A 1 78 ? -9.735 -0.271 15.456 1.00 91.56 78 ALA A CA 1
ATOM 631 C C . ALA A 1 78 ? -8.464 0.259 16.152 1.00 91.56 78 ALA A C 1
ATOM 633 O O . ALA A 1 78 ? -8.550 1.181 16.958 1.00 91.56 78 ALA A O 1
ATOM 634 N N . THR A 1 79 ? -7.287 -0.322 15.890 1.00 90.19 79 THR A N 1
ATOM 635 C CA . THR A 1 79 ? -6.030 0.121 16.512 1.00 90.19 79 THR A CA 1
ATOM 636 C C . THR A 1 79 ? -5.528 1.379 15.808 1.00 90.19 79 THR A C 1
ATOM 638 O O . THR A 1 79 ? -5.467 1.398 14.582 1.00 90.19 79 THR A O 1
ATOM 641 N N . LEU A 1 80 ? -5.155 2.407 16.572 1.00 90.12 80 LEU A N 1
ATOM 642 C CA . LEU A 1 80 ? -4.562 3.627 16.025 1.00 90.12 80 LEU A CA 1
ATOM 643 C C . LEU A 1 80 ? -3.199 3.327 15.394 1.00 90.12 80 LEU A C 1
ATOM 645 O O . LEU A 1 80 ? -2.385 2.602 15.969 1.00 90.12 80 LEU A O 1
ATOM 649 N N . LEU A 1 81 ? -2.966 3.893 14.216 1.00 87.69 81 LEU A N 1
ATOM 650 C CA . LEU A 1 81 ? -1.659 3.936 13.573 1.00 87.69 81 LEU A CA 1
ATOM 651 C C . LEU A 1 81 ? -0.863 5.141 14.094 1.00 87.69 81 LEU A C 1
ATOM 653 O O . LEU A 1 81 ? -1.390 5.999 14.803 1.00 87.69 81 LEU A O 1
ATOM 657 N N . GLU A 1 82 ? 0.406 5.244 13.702 1.00 84.62 82 GLU A N 1
ATOM 658 C CA . GLU A 1 82 ? 1.271 6.371 14.082 1.00 84.62 82 GLU A CA 1
ATOM 659 C C . GLU A 1 82 ? 0.742 7.725 13.580 1.00 84.62 82 GLU A C 1
ATOM 661 O O . GLU A 1 82 ? 1.038 8.765 14.164 1.00 84.62 82 GLU A O 1
ATOM 666 N N . ASN A 1 83 ? -0.060 7.738 12.510 1.00 84.06 83 ASN A N 1
ATOM 667 C CA . ASN A 1 83 ? -0.711 8.948 11.996 1.00 84.06 83 ASN A CA 1
ATOM 668 C C . ASN A 1 83 ? -1.873 9.445 12.892 1.00 84.06 83 ASN A C 1
ATOM 670 O O . ASN A 1 83 ? -2.362 10.564 12.708 1.00 84.06 83 ASN A O 1
ATOM 674 N N . GLY A 1 84 ? -2.270 8.655 13.898 1.00 87.31 84 GLY A N 1
ATOM 675 C CA . GLY A 1 84 ? -3.325 8.971 14.860 1.00 87.31 84 GLY A CA 1
ATOM 676 C C . GLY A 1 84 ? -4.719 8.481 14.466 1.00 87.31 84 GLY A C 1
ATOM 677 O O . GLY A 1 84 ? -5.664 8.754 15.200 1.00 87.31 84 GLY A O 1
ATOM 678 N N . PHE A 1 85 ? -4.855 7.749 13.356 1.00 89.31 85 PHE A N 1
ATOM 679 C CA . PHE A 1 85 ? -6.126 7.201 12.880 1.00 89.31 85 PHE A CA 1
ATOM 680 C C . PHE A 1 85 ? -6.086 5.676 12.831 1.00 89.31 85 PHE A C 1
ATOM 682 O O . PHE A 1 85 ? -5.046 5.066 12.576 1.00 89.31 85 PHE A O 1
ATOM 689 N N . SER A 1 86 ? -7.227 5.034 13.072 1.00 91.31 86 SER A N 1
ATOM 690 C CA . SER A 1 86 ? -7.355 3.591 12.866 1.00 91.31 86 SER A CA 1
ATOM 691 C C . SER A 1 86 ? -7.635 3.244 11.395 1.00 91.31 86 SER A C 1
ATOM 693 O O . SER A 1 86 ? -8.227 4.050 10.673 1.00 91.31 86 SER A O 1
ATOM 695 N N . PRO A 1 87 ? -7.298 2.024 10.928 1.00 91.31 87 PRO A N 1
ATOM 696 C CA . PRO A 1 87 ? -7.623 1.593 9.567 1.00 91.31 87 PRO A CA 1
ATOM 697 C C . PRO A 1 87 ? -9.115 1.711 9.216 1.00 91.31 87 PRO A C 1
ATOM 699 O O . PRO A 1 87 ? -9.461 1.983 8.070 1.00 91.31 87 PRO A O 1
ATOM 702 N N . SER A 1 88 ? -10.009 1.515 10.192 1.00 91.00 88 SER A N 1
ATOM 703 C CA . SER A 1 88 ? -11.452 1.699 9.983 1.00 91.00 88 SER A CA 1
ATOM 704 C C . SER A 1 88 ? -11.834 3.154 9.785 1.00 91.00 88 SER A C 1
ATOM 706 O O . SER A 1 88 ? -12.697 3.432 8.961 1.00 91.00 88 SER A O 1
ATOM 708 N N . GLU A 1 89 ? -11.211 4.067 10.530 1.00 91.31 89 GLU A N 1
ATOM 709 C CA . GLU A 1 89 ? -11.464 5.501 10.387 1.00 91.31 89 GLU A CA 1
ATOM 710 C C . GLU A 1 89 ? -10.979 5.994 9.032 1.00 91.31 89 GLU A C 1
ATOM 712 O O . GLU A 1 89 ? -11.738 6.653 8.333 1.00 91.31 89 GLU A O 1
ATOM 717 N N . LEU A 1 90 ? -9.781 5.578 8.611 1.00 90.62 90 LEU A N 1
ATOM 718 C CA . LEU A 1 90 ? -9.245 5.902 7.288 1.00 90.62 90 LEU A CA 1
ATOM 719 C C . LEU A 1 90 ? -10.158 5.420 6.150 1.00 90.62 90 LEU A C 1
ATOM 721 O O . LEU A 1 90 ? -10.301 6.105 5.142 1.00 90.62 90 LEU A O 1
ATOM 725 N N . LEU A 1 91 ? -10.793 4.256 6.320 1.00 89.00 91 LEU A N 1
ATOM 726 C CA . LEU A 1 91 ? -11.644 3.650 5.296 1.00 89.00 91 LEU A CA 1
ATOM 727 C C . LEU A 1 91 ? -13.100 4.142 5.320 1.00 89.00 91 LEU A C 1
ATOM 729 O O . LEU A 1 91 ? -13.719 4.250 4.267 1.00 89.00 91 LEU A O 1
ATOM 733 N N . MET A 1 92 ? -13.676 4.371 6.503 1.00 87.62 92 MET A N 1
ATOM 734 C CA . MET A 1 92 ? -15.117 4.618 6.687 1.00 87.62 92 MET A CA 1
ATOM 735 C C . MET A 1 92 ? -15.442 5.990 7.290 1.00 87.62 92 MET A C 1
ATOM 737 O O . MET A 1 92 ? -16.617 6.300 7.467 1.00 87.62 92 MET A O 1
ATOM 741 N N . GLY A 1 93 ? -14.438 6.789 7.660 1.00 88.38 93 GLY A N 1
ATOM 742 C CA . GLY A 1 93 ? -14.626 8.104 8.281 1.00 88.38 93 GLY A CA 1
ATOM 743 C C . GLY A 1 93 ? -15.269 8.059 9.669 1.00 88.38 93 GLY A C 1
ATOM 744 O O . GLY A 1 93 ? -15.833 9.051 10.109 1.00 88.38 93 GLY A O 1
ATOM 745 N N . ARG A 1 94 ? -15.252 6.910 10.354 1.00 89.94 94 ARG A N 1
ATOM 746 C CA . ARG A 1 94 ? -15.852 6.727 11.687 1.00 89.94 94 ARG A CA 1
ATOM 747 C C . ARG A 1 94 ? -15.151 5.631 12.473 1.00 89.94 94 ARG A C 1
ATOM 749 O O . ARG A 1 94 ? -14.562 4.722 11.881 1.00 89.94 94 ARG A O 1
ATOM 756 N N . LYS A 1 95 ? -15.296 5.642 13.801 1.00 90.44 95 LYS A N 1
ATOM 757 C CA . LYS A 1 95 ? -14.881 4.498 14.623 1.00 90.44 95 LYS A CA 1
ATOM 758 C C . LYS A 1 95 ? -15.890 3.360 14.507 1.00 90.44 95 LYS A C 1
ATOM 760 O O . LYS A 1 95 ? -17.094 3.564 14.336 1.00 90.44 95 LYS A O 1
ATOM 765 N N . ILE A 1 96 ? -15.381 2.137 14.599 1.00 90.69 96 ILE A N 1
ATOM 766 C CA . ILE A 1 96 ? -16.209 0.933 14.672 1.00 90.69 96 ILE A CA 1
ATOM 767 C C . ILE A 1 96 ? -16.518 0.591 16.122 1.00 90.69 96 ILE A C 1
ATOM 769 O O . ILE A 1 96 ? -15.718 0.862 17.018 1.00 90.69 96 ILE A O 1
ATOM 773 N N . ASN A 1 97 ? -17.674 -0.031 16.342 1.00 89.50 97 ASN A N 1
ATOM 774 C CA . ASN A 1 97 ? -17.991 -0.580 17.647 1.00 89.50 97 ASN A CA 1
ATOM 775 C C . ASN A 1 97 ? -17.086 -1.792 17.911 1.00 89.50 97 ASN A C 1
ATOM 777 O O . ASN A 1 97 ? -16.905 -2.636 17.032 1.00 89.50 97 ASN A O 1
ATOM 781 N N . THR A 1 98 ? -16.499 -1.857 19.101 1.00 88.19 98 THR A N 1
ATOM 782 C CA . THR A 1 98 ? -15.606 -2.949 19.506 1.00 88.19 98 THR A CA 1
ATOM 783 C C . THR A 1 98 ? -16.070 -3.517 20.839 1.00 88.19 98 THR A C 1
ATOM 785 O O . THR A 1 98 ? -16.993 -2.995 21.453 1.00 88.19 98 THR A O 1
ATOM 788 N N . THR A 1 99 ? -15.410 -4.566 21.330 1.00 85.12 99 THR A N 1
ATOM 789 C CA . THR A 1 99 ? -15.677 -5.113 22.670 1.00 85.12 99 THR A CA 1
ATOM 790 C C . THR A 1 99 ? -15.488 -4.071 23.776 1.00 85.12 99 THR A C 1
ATOM 792 O O . THR A 1 99 ? -16.075 -4.195 24.845 1.00 85.12 99 THR A O 1
ATOM 795 N N . ARG A 1 100 ? -14.672 -3.035 23.534 1.00 83.44 100 ARG A N 1
ATOM 796 C CA . ARG A 1 100 ? -14.561 -1.900 24.448 1.00 83.44 100 ARG A CA 1
ATOM 797 C C . ARG A 1 100 ? -15.649 -0.876 24.124 1.00 83.44 100 ARG A C 1
ATOM 799 O O . ARG A 1 100 ? -15.788 -0.527 22.950 1.00 83.44 100 ARG A O 1
ATOM 806 N N . PRO A 1 101 ? -16.366 -0.358 25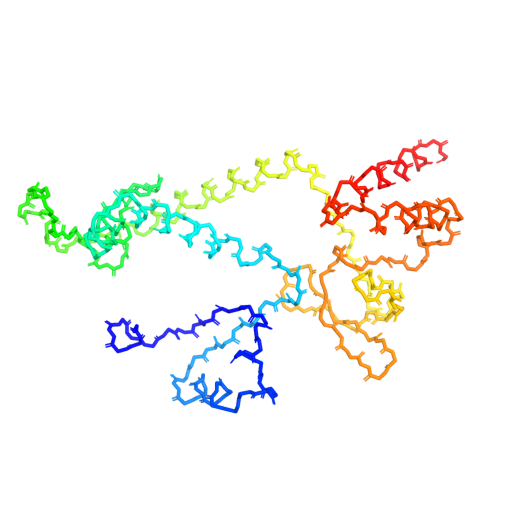.137 1.00 82.81 101 PRO A N 1
ATOM 807 C CA . PRO A 1 101 ? -17.381 0.658 24.920 1.00 82.81 101 PRO A CA 1
ATOM 808 C C . PRO A 1 101 ? -16.752 1.907 24.297 1.00 82.81 101 PRO A C 1
ATOM 810 O O . PRO A 1 101 ? -15.733 2.416 24.765 1.00 82.81 101 PRO A O 1
ATOM 813 N N . VAL A 1 102 ? -17.372 2.380 23.219 1.00 83.88 102 VAL A N 1
ATOM 814 C CA . VAL A 1 102 ? -17.004 3.602 22.498 1.00 83.88 102 VAL A CA 1
ATOM 815 C C . VAL A 1 102 ? -18.153 4.593 22.647 1.00 83.88 102 VAL A C 1
ATOM 817 O O . VAL A 1 102 ? -19.322 4.208 22.587 1.00 83.88 102 VAL A O 1
ATOM 820 N N . ALA A 1 103 ? -17.837 5.874 22.842 1.00 85.06 103 ALA A N 1
ATOM 821 C CA . ALA A 1 103 ? -18.855 6.915 22.921 1.00 85.06 103 ALA A CA 1
ATOM 822 C C . ALA A 1 103 ? -19.682 6.960 21.625 1.00 85.06 103 ALA A C 1
ATOM 824 O O . ALA A 1 103 ? -19.124 6.947 20.526 1.00 85.06 103 ALA A O 1
ATOM 825 N N . LYS A 1 104 ? -21.014 7.061 21.743 1.00 85.69 104 LYS A N 1
ATOM 826 C CA . LYS A 1 104 ? -21.936 7.060 20.588 1.00 85.69 104 LYS A CA 1
ATOM 827 C C . LYS A 1 104 ? -21.612 8.155 19.566 1.00 85.69 104 LYS A C 1
ATOM 829 O O . LYS A 1 104 ? -21.790 7.944 18.371 1.00 85.69 104 LYS A O 1
ATOM 834 N N . THR A 1 105 ? -21.086 9.288 20.026 1.00 85.19 105 THR A N 1
ATOM 835 C CA . THR A 1 105 ? -20.638 10.405 19.183 1.00 85.19 105 THR A CA 1
ATOM 836 C C . THR A 1 105 ? -19.481 10.026 18.258 1.00 85.19 105 THR A C 1
ATOM 838 O O . THR A 1 105 ? -19.425 10.504 17.134 1.00 85.19 105 THR A O 1
ATOM 841 N N . GLN A 1 106 ? -18.591 9.120 18.675 1.00 82.94 106 GLN A N 1
ATOM 842 C CA . GLN A 1 106 ? -17.440 8.680 17.875 1.00 82.94 106 GLN A CA 1
ATOM 843 C C . GLN A 1 106 ? -17.788 7.596 16.842 1.00 82.94 106 GLN A C 1
ATOM 845 O O . GLN A 1 106 ? -16.978 7.294 15.964 1.00 82.94 106 GLN A O 1
ATOM 850 N N . LEU A 1 107 ? -18.974 6.989 16.955 1.00 86.44 107 LEU A N 1
ATOM 851 C CA . LEU A 1 107 ? -19.488 6.030 15.974 1.00 86.44 107 LEU A CA 1
ATOM 852 C C . LEU A 1 107 ? -20.083 6.724 14.744 1.00 86.44 107 LEU A C 1
ATOM 854 O O . LEU A 1 107 ? -20.305 6.058 13.731 1.00 86.44 107 LEU A O 1
ATOM 858 N N . GLN A 1 108 ? -20.340 8.032 14.832 1.00 87.75 108 GLN A N 1
ATOM 859 C CA . GLN A 1 108 ? -20.851 8.826 13.723 1.00 87.75 108 GLN A CA 1
ATOM 860 C C . GLN A 1 108 ? -19.729 9.171 12.733 1.00 87.75 108 GLN A C 1
ATOM 862 O O . GLN A 1 108 ? -18.584 9.370 13.155 1.00 87.75 108 GLN A O 1
ATOM 867 N N . PRO A 1 109 ? -20.031 9.236 11.424 1.00 87.38 109 PRO A N 1
ATOM 868 C CA . PRO A 1 109 ? -19.095 9.735 10.428 1.00 87.38 109 PRO A CA 1
ATOM 869 C C . PRO A 1 109 ? -18.626 11.152 10.743 1.00 87.38 109 PRO A C 1
ATOM 871 O O . PRO A 1 109 ? -19.426 12.019 11.091 1.00 87.38 109 PRO A O 1
ATOM 874 N N . TYR A 1 110 ? -17.331 11.390 10.577 1.00 86.38 110 TYR A N 1
ATOM 875 C CA . TYR A 1 110 ? -16.724 12.707 10.669 1.00 86.38 110 TYR A CA 1
ATOM 876 C C . TYR A 1 110 ? -15.796 12.953 9.479 1.00 86.38 110 TYR A C 1
ATOM 878 O O . TYR A 1 110 ? -15.210 12.032 8.905 1.00 86.38 110 TYR A O 1
ATOM 886 N N . SER A 1 111 ? -15.664 14.223 9.097 1.00 82.50 111 SER A N 1
ATOM 887 C CA . SER A 1 111 ? -14.751 14.613 8.026 1.00 82.50 111 SER A CA 1
ATOM 888 C C . SER A 1 111 ? -13.322 14.646 8.557 1.00 82.50 111 SER A C 1
ATOM 890 O O . SER A 1 111 ? -12.993 15.424 9.455 1.00 82.50 111 SER A O 1
ATOM 892 N N . MET A 1 112 ? -12.462 13.790 8.011 1.00 82.56 112 MET A N 1
ATOM 893 C CA . MET A 1 112 ? -11.029 13.832 8.287 1.00 82.56 112 MET A CA 1
ATOM 894 C C . MET A 1 112 ? -10.376 14.926 7.444 1.00 82.56 112 MET A C 1
ATOM 896 O O . MET A 1 112 ? -10.561 14.982 6.226 1.00 82.56 112 MET A O 1
ATOM 900 N N . ASN A 1 113 ? -9.557 15.768 8.074 1.00 86.38 113 ASN A N 1
ATOM 901 C CA . ASN A 1 113 ? -8.752 16.742 7.346 1.00 86.38 113 ASN A CA 1
ATOM 902 C C . ASN A 1 113 ? -7.612 16.024 6.605 1.00 86.38 113 ASN A C 1
ATOM 904 O O . ASN A 1 113 ? -6.546 15.772 7.171 1.00 86.38 113 ASN A O 1
ATOM 908 N N . LYS A 1 114 ? -7.859 15.701 5.331 1.00 86.12 114 LYS A N 1
ATOM 909 C CA . LYS A 1 114 ? -6.923 14.964 4.470 1.00 86.12 114 LYS A CA 1
ATOM 910 C C . LYS A 1 114 ? -5.557 15.638 4.370 1.00 86.12 114 LYS A C 1
ATOM 912 O O . LYS A 1 114 ? -4.558 14.949 4.490 1.00 86.12 114 LYS A O 1
ATOM 917 N N . LYS A 1 115 ? -5.499 16.972 4.285 1.00 88.12 115 LYS A N 1
ATOM 918 C CA . LYS A 1 115 ? -4.227 17.711 4.181 1.00 88.12 115 LYS A CA 1
ATOM 919 C C . LYS A 1 115 ? -3.325 17.484 5.395 1.00 88.12 115 LYS A C 1
ATOM 921 O O . LYS A 1 115 ? -2.117 17.335 5.264 1.00 88.12 115 LYS A O 1
ATOM 926 N N . VAL A 1 116 ? -3.915 17.452 6.591 1.00 86.75 116 VAL A N 1
ATOM 927 C CA . VAL A 1 116 ? -3.166 17.204 7.834 1.00 86.75 116 VAL A CA 1
ATOM 928 C C . VAL A 1 116 ? -2.698 15.753 7.907 1.00 86.75 116 VAL A C 1
ATOM 930 O O . VAL A 1 116 ? -1.588 15.494 8.368 1.00 86.75 116 VAL A O 1
ATOM 933 N N . LEU A 1 117 ? -3.534 14.812 7.462 1.00 87.94 117 LEU A N 1
ATOM 934 C CA . LEU A 1 117 ? -3.175 13.398 7.386 1.00 87.94 117 LEU A CA 1
ATOM 935 C C . LEU A 1 117 ? -2.017 13.175 6.406 1.00 87.94 117 LEU A C 1
ATOM 937 O O . LEU A 1 117 ? -1.004 12.605 6.798 1.00 87.94 117 LEU A O 1
ATOM 941 N N . GLU A 1 118 ? -2.138 13.691 5.184 1.00 88.94 118 GLU A N 1
ATOM 942 C CA . GLU A 1 118 ? -1.125 13.597 4.130 1.00 88.94 118 GLU A CA 1
ATOM 943 C C . GLU A 1 118 ? 0.208 14.191 4.596 1.00 88.94 118 GLU A C 1
ATOM 945 O O . GLU A 1 118 ? 1.236 13.530 4.502 1.00 88.94 118 GLU A O 1
ATOM 950 N N . ALA A 1 119 ? 0.194 15.374 5.221 1.00 88.44 119 ALA A N 1
ATOM 951 C CA . ALA A 1 119 ? 1.409 15.987 5.759 1.00 88.44 119 ALA A CA 1
ATOM 952 C C . ALA A 1 119 ? 2.063 15.155 6.881 1.00 88.44 119 ALA A C 1
ATOM 954 O O . ALA A 1 119 ? 3.288 15.138 7.017 1.00 88.44 119 ALA A O 1
ATOM 955 N N . LYS A 1 120 ? 1.272 14.467 7.720 1.00 87.94 120 LYS A N 1
ATOM 956 C CA . LYS A 1 120 ? 1.809 13.558 8.747 1.00 87.94 120 LYS A CA 1
ATOM 957 C C . LYS A 1 120 ? 2.417 12.306 8.125 1.00 87.94 120 LYS A C 1
ATOM 959 O O . LYS A 1 120 ? 3.497 11.896 8.544 1.00 87.94 120 LYS A O 1
ATOM 964 N N . GLU A 1 121 ? 1.731 11.710 7.156 1.00 87.38 121 GLU A N 1
ATOM 965 C CA . GLU A 1 121 ? 2.209 10.523 6.451 1.00 87.38 121 GLU A CA 1
ATOM 966 C C . GLU A 1 121 ? 3.478 10.830 5.656 1.00 87.38 121 GLU A C 1
ATOM 968 O O . GLU A 1 121 ? 4.438 10.071 5.738 1.00 87.38 121 GLU A O 1
ATOM 973 N N . GLU A 1 122 ? 3.542 11.977 4.982 1.00 88.31 122 GLU A N 1
ATOM 974 C CA . GLU A 1 122 ? 4.725 12.421 4.244 1.00 88.31 122 GLU A CA 1
ATOM 975 C C . GLU A 1 122 ? 5.938 12.586 5.165 1.00 88.31 122 GLU A C 1
ATOM 977 O O . GLU A 1 122 ? 6.995 12.014 4.899 1.00 88.31 122 GLU A O 1
ATOM 982 N N . ARG A 1 123 ? 5.775 13.254 6.316 1.00 88.62 123 ARG A N 1
ATOM 983 C CA . ARG A 1 123 ? 6.844 13.365 7.325 1.00 88.62 123 ARG A CA 1
ATOM 984 C C . ARG A 1 123 ? 7.302 12.004 7.844 1.00 88.62 123 ARG A C 1
ATOM 986 O O . ARG A 1 123 ? 8.495 11.807 8.064 1.00 88.62 123 ARG A O 1
ATOM 993 N N . GLN A 1 124 ? 6.376 11.069 8.059 1.00 85.25 124 GLN A N 1
ATOM 994 C CA . GLN A 1 124 ? 6.718 9.712 8.495 1.00 85.25 124 GLN A CA 1
ATOM 995 C C . GLN A 1 124 ? 7.479 8.951 7.411 1.00 85.25 124 GLN A C 1
ATOM 997 O O . GLN A 1 124 ? 8.506 8.343 7.705 1.00 85.25 124 GLN A O 1
ATOM 1002 N N . ILE A 1 125 ? 7.018 9.013 6.162 1.00 85.38 125 ILE A N 1
ATOM 1003 C CA . ILE A 1 125 ? 7.668 8.373 5.015 1.00 85.38 125 ILE A CA 1
ATOM 1004 C C . ILE A 1 125 ? 9.073 8.950 4.815 1.00 85.38 125 ILE A C 1
ATOM 1006 O O . ILE A 1 125 ? 10.024 8.190 4.637 1.00 85.38 125 ILE A O 1
ATOM 1010 N N . GLU A 1 126 ? 9.236 10.269 4.900 1.00 86.81 126 GLU A N 1
ATOM 1011 C CA . GLU A 1 126 ? 10.536 10.930 4.788 1.00 86.81 126 GLU A CA 1
ATOM 1012 C C . GLU A 1 126 ? 11.462 10.586 5.963 1.00 86.81 126 GLU A C 1
ATOM 1014 O O . GLU A 1 126 ? 12.635 10.261 5.763 1.00 86.81 126 GLU A O 1
ATOM 1019 N N . GLY A 1 127 ? 10.940 10.551 7.189 1.00 85.81 127 GLY A N 1
ATOM 1020 C CA . GLY A 1 127 ? 11.684 10.089 8.362 1.00 85.81 127 GLY A CA 1
ATOM 1021 C C . GLY A 1 127 ? 12.159 8.639 8.217 1.00 85.81 127 GLY A C 1
ATOM 1022 O O . GLY A 1 127 ? 13.325 8.329 8.462 1.00 85.81 127 GLY A O 1
ATOM 1023 N N . GLN A 1 128 ? 11.286 7.744 7.747 1.00 83.25 128 GLN A N 1
ATOM 1024 C CA . GLN A 1 128 ? 11.633 6.346 7.485 1.00 83.25 128 GLN A CA 1
ATOM 1025 C C . GLN A 1 128 ? 12.674 6.223 6.370 1.00 83.25 128 GLN A C 1
ATOM 1027 O O . GLN A 1 128 ? 13.640 5.473 6.517 1.00 83.25 128 GLN A O 1
ATOM 1032 N N . LYS A 1 129 ? 12.514 6.984 5.282 1.00 82.94 129 LYS A N 1
ATOM 1033 C CA . LYS A 1 129 ? 13.455 7.019 4.160 1.00 82.94 129 LYS A CA 1
ATOM 1034 C C . LYS A 1 129 ? 14.829 7.502 4.608 1.00 82.94 129 LYS A C 1
ATOM 1036 O O . LYS A 1 129 ? 15.813 6.811 4.382 1.00 82.94 129 LYS A O 1
ATOM 1041 N N . THR A 1 130 ? 14.905 8.638 5.296 1.00 82.75 130 THR A N 1
ATOM 1042 C CA . THR A 1 130 ? 16.177 9.198 5.775 1.00 82.75 130 THR A CA 1
ATOM 1043 C C . THR A 1 130 ? 16.868 8.276 6.774 1.00 82.75 130 THR A C 1
ATOM 1045 O O . THR A 1 130 ? 18.083 8.099 6.696 1.00 82.75 130 THR A O 1
ATOM 1048 N N . ASN A 1 131 ? 16.123 7.647 7.688 1.00 83.00 131 ASN A N 1
ATOM 1049 C CA . ASN A 1 131 ? 16.689 6.688 8.634 1.00 83.00 131 ASN A CA 1
ATOM 1050 C C . ASN A 1 131 ? 17.219 5.434 7.919 1.00 83.00 131 ASN A C 1
ATOM 1052 O O . ASN A 1 131 ? 18.331 4.982 8.193 1.00 83.00 131 ASN A O 1
ATOM 1056 N N . TYR A 1 132 ? 16.464 4.912 6.948 1.00 76.81 132 TYR A N 1
ATOM 1057 C CA . TYR A 1 132 ? 16.902 3.800 6.108 1.00 76.81 132 TYR A CA 1
ATOM 1058 C C . TYR A 1 132 ? 18.161 4.159 5.307 1.00 76.81 132 TYR A C 1
ATOM 1060 O O . TYR A 1 132 ? 19.135 3.407 5.326 1.00 76.81 132 TYR A O 1
ATOM 1068 N N . ASP A 1 133 ? 18.169 5.322 4.653 1.00 78.81 133 ASP A N 1
ATOM 1069 C CA . ASP A 1 133 ? 19.276 5.789 3.819 1.00 78.81 133 ASP A CA 1
ATOM 1070 C C . ASP A 1 133 ? 20.558 5.984 4.642 1.00 78.81 133 ASP A C 1
ATOM 1072 O O . ASP A 1 133 ? 21.630 5.546 4.216 1.00 78.81 133 ASP A O 1
ATOM 1076 N N . LYS A 1 134 ? 20.445 6.550 5.853 1.00 75.00 134 LYS A N 1
ATOM 1077 C CA . LYS A 1 134 ? 21.554 6.685 6.813 1.00 75.00 134 LYS A CA 1
ATOM 1078 C C . LYS A 1 134 ? 22.075 5.326 7.279 1.00 75.00 134 LYS A C 1
ATOM 1080 O O . LYS A 1 134 ? 23.280 5.091 7.243 1.00 75.00 134 LYS A O 1
ATOM 1085 N N . HIS A 1 135 ? 21.182 4.427 7.695 1.00 72.88 135 HIS A N 1
ATOM 1086 C CA . HIS A 1 135 ? 21.557 3.126 8.253 1.00 72.88 135 HIS A CA 1
ATOM 1087 C C . HIS A 1 135 ? 22.176 2.187 7.203 1.00 72.88 135 HIS A C 1
ATOM 1089 O O . HIS A 1 135 ? 23.101 1.435 7.504 1.00 72.88 135 HIS A O 1
ATOM 1095 N N . HIS A 1 136 ? 21.687 2.234 5.961 1.00 68.31 136 HIS A N 1
ATOM 1096 C CA . HIS A 1 136 ? 22.160 1.386 4.863 1.00 68.31 136 HIS A CA 1
ATOM 1097 C C . HIS A 1 136 ? 23.186 2.066 3.948 1.00 68.31 136 HIS A C 1
ATOM 1099 O O . HIS A 1 136 ? 23.606 1.468 2.960 1.00 68.31 136 HIS A O 1
ATOM 1105 N N . GLY A 1 137 ? 23.601 3.302 4.251 1.00 65.12 137 GLY A N 1
ATOM 1106 C CA . GLY A 1 137 ? 24.557 4.048 3.432 1.00 65.12 137 GLY A CA 1
ATOM 1107 C C . GLY A 1 137 ? 24.126 4.129 1.966 1.00 65.12 137 GLY A C 1
ATOM 1108 O O . GLY A 1 137 ? 24.941 3.899 1.068 1.00 65.12 137 GLY A O 1
ATOM 1109 N N . VAL A 1 138 ? 22.834 4.376 1.725 1.00 60.62 138 VAL A N 1
ATOM 1110 C CA . VAL A 1 138 ? 22.241 4.350 0.383 1.00 60.62 138 VAL A CA 1
ATOM 1111 C C . VAL A 1 138 ? 22.875 5.452 -0.458 1.00 60.62 138 VAL A C 1
ATOM 1113 O O . VAL A 1 138 ? 22.698 6.639 -0.203 1.00 60.62 138 VAL A O 1
ATOM 1116 N N . ARG A 1 139 ? 23.623 5.051 -1.485 1.00 60.44 139 ARG A N 1
ATOM 1117 C CA . ARG A 1 139 ? 24.180 5.960 -2.491 1.00 60.44 139 ARG A CA 1
ATOM 1118 C C . ARG A 1 139 ? 23.274 5.965 -3.714 1.00 60.44 139 ARG A C 1
ATOM 1120 O O . ARG A 1 139 ? 22.760 4.914 -4.108 1.00 60.44 139 ARG A O 1
ATOM 1127 N N . ASN A 1 140 ? 23.087 7.132 -4.322 1.00 60.62 140 ASN A N 1
ATOM 1128 C CA . ASN A 1 140 ? 22.466 7.210 -5.639 1.00 60.62 140 ASN A CA 1
ATOM 1129 C C . ASN A 1 140 ? 23.364 6.461 -6.627 1.00 60.62 140 ASN A C 1
ATOM 1131 O O . ASN A 1 140 ? 24.554 6.744 -6.716 1.00 60.62 140 ASN A O 1
ATOM 1135 N N . LEU A 1 141 ? 22.812 5.433 -7.276 1.00 64.56 141 LEU A N 1
ATOM 1136 C CA . LEU A 1 141 ? 23.502 4.776 -8.378 1.00 64.56 141 LEU A CA 1
ATOM 1137 C C . LEU A 1 141 ? 23.367 5.665 -9.606 1.00 64.56 141 LEU A C 1
ATOM 1139 O O . LEU A 1 141 ? 22.269 6.168 -9.859 1.00 64.56 141 LEU A O 1
ATOM 1143 N N . ASP A 1 142 ? 24.462 5.798 -10.347 1.00 64.56 142 ASP A N 1
ATOM 1144 C CA . ASP A 1 142 ? 24.485 6.516 -11.614 1.00 64.56 142 ASP A CA 1
ATOM 1145 C C . ASP A 1 142 ? 23.416 5.951 -12.556 1.00 64.56 142 ASP A C 1
ATOM 1147 O O . ASP A 1 142 ? 23.145 4.740 -12.588 1.00 64.56 142 ASP A O 1
ATOM 1151 N N . GLU A 1 143 ? 22.762 6.847 -13.290 1.00 70.19 143 GLU A N 1
ATOM 1152 C CA . GLU A 1 143 ? 21.782 6.448 -14.287 1.00 70.19 143 GLU A CA 1
ATOM 1153 C C . GLU A 1 143 ? 22.476 5.685 -15.419 1.00 70.19 143 GLU A C 1
ATOM 1155 O O . GLU A 1 143 ? 23.589 6.015 -15.816 1.00 70.19 143 GLU A O 1
ATOM 1160 N N . LEU A 1 144 ? 21.828 4.627 -15.913 1.00 75.31 144 LEU A N 1
ATOM 1161 C CA . LEU A 1 144 ? 22.364 3.841 -17.020 1.00 75.31 144 LEU A CA 1
ATOM 1162 C C . LEU A 1 144 ? 21.928 4.468 -18.341 1.00 75.31 144 LEU A C 1
ATOM 1164 O O . LEU A 1 144 ? 20.740 4.765 -18.527 1.00 75.31 144 LEU A O 1
ATOM 1168 N N . ASP A 1 145 ? 22.872 4.595 -19.265 1.00 77.25 145 ASP A N 1
ATOM 1169 C CA . ASP A 1 145 ? 22.605 5.130 -20.593 1.00 77.25 145 ASP A CA 1
ATOM 1170 C C . ASP A 1 145 ? 21.956 4.084 -21.500 1.00 77.25 145 ASP A C 1
ATOM 1172 O O . ASP A 1 145 ? 22.167 2.868 -21.383 1.00 77.25 145 ASP A O 1
ATOM 1176 N N . LEU A 1 146 ? 21.143 4.568 -22.440 1.00 79.94 146 LEU A N 1
ATOM 1177 C CA . LEU A 1 146 ? 20.535 3.718 -23.455 1.00 79.94 146 LEU A CA 1
ATOM 1178 C C . LEU A 1 146 ? 21.636 3.093 -24.314 1.00 79.94 146 LEU A C 1
ATOM 1180 O O . LEU A 1 146 ? 22.542 3.760 -24.800 1.00 79.94 146 LEU A O 1
ATOM 1184 N N . GLY A 1 147 ? 21.560 1.782 -24.498 1.00 78.12 147 GLY A N 1
ATOM 1185 C CA . GLY A 1 147 ? 22.534 1.018 -25.258 1.00 78.12 147 GLY A CA 1
ATOM 1186 C C . GLY A 1 147 ? 23.787 0.591 -24.490 1.00 78.12 147 GLY A C 1
ATOM 1187 O O . GLY A 1 147 ? 24.635 -0.077 -25.079 1.00 78.12 147 GLY A O 1
ATOM 1188 N N . GLN A 1 148 ? 23.896 0.894 -23.196 1.00 81.38 148 GLN A N 1
ATOM 1189 C CA . GLN A 1 148 ? 25.036 0.478 -22.384 1.00 81.38 148 GLN A CA 1
ATOM 1190 C C . GLN A 1 148 ? 25.026 -1.038 -22.119 1.00 81.38 148 GLN A C 1
ATOM 1192 O O . GLN A 1 148 ? 23.984 -1.633 -21.815 1.00 81.38 148 GLN A O 1
ATOM 1197 N N . ASN A 1 149 ? 26.201 -1.669 -22.208 1.00 82.12 149 ASN A N 1
ATOM 1198 C CA . ASN A 1 149 ? 26.367 -3.082 -21.876 1.00 82.12 149 ASN A CA 1
ATOM 1199 C C . ASN A 1 149 ? 26.395 -3.266 -20.357 1.00 82.12 149 ASN A C 1
ATOM 1201 O O . ASN A 1 149 ? 27.234 -2.703 -19.647 1.00 82.12 149 ASN A O 1
ATOM 1205 N N . VAL A 1 150 ? 25.490 -4.104 -19.867 1.00 82.50 150 VAL A N 1
ATOM 1206 C CA . VAL A 1 150 ? 25.300 -4.396 -18.451 1.00 82.50 150 VAL A CA 1
ATOM 1207 C C . VAL A 1 150 ? 25.300 -5.898 -18.207 1.00 82.50 150 VAL A C 1
ATOM 1209 O O . VAL A 1 150 ? 24.797 -6.701 -18.989 1.00 82.50 150 VAL A O 1
ATOM 1212 N N . TRP A 1 151 ? 25.851 -6.295 -17.075 1.00 79.81 151 TRP A N 1
ATOM 1213 C CA . TRP A 1 151 ? 25.738 -7.629 -16.531 1.00 79.81 151 TRP A CA 1
ATOM 1214 C C . TRP A 1 151 ? 24.522 -7.725 -15.622 1.00 79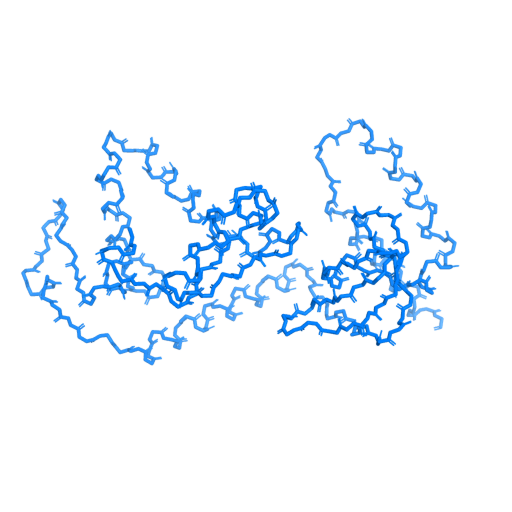.81 151 TRP A C 1
ATOM 1216 O O . TRP A 1 151 ? 24.388 -6.986 -14.643 1.00 79.81 151 TRP A O 1
ATOM 1226 N N . ILE A 1 152 ? 23.658 -8.685 -15.920 1.00 80.81 152 ILE A N 1
ATOM 1227 C CA . ILE A 1 152 ? 22.472 -8.997 -15.140 1.00 80.81 152 ILE A CA 1
ATOM 1228 C C . ILE A 1 152 ? 22.867 -10.002 -14.054 1.00 80.81 152 ILE A C 1
ATOM 1230 O O . ILE A 1 152 ? 22.952 -11.209 -14.289 1.00 80.81 152 ILE A O 1
ATOM 1234 N N . THR A 1 153 ? 23.096 -9.509 -12.840 1.00 75.00 153 THR A N 1
ATOM 1235 C CA . THR A 1 153 ? 23.601 -10.314 -11.710 1.00 75.00 153 THR A CA 1
ATOM 1236 C C . THR A 1 153 ? 22.676 -11.457 -11.285 1.00 75.00 153 THR A C 1
ATOM 1238 O O . THR A 1 153 ? 23.166 -12.528 -10.931 1.00 75.00 153 THR A O 1
ATOM 1241 N N . ASP A 1 154 ? 21.350 -11.285 -11.356 1.00 73.44 154 ASP A N 1
ATOM 1242 C CA . ASP A 1 154 ? 20.391 -12.311 -10.911 1.00 73.44 154 ASP A CA 1
ATOM 1243 C C . ASP A 1 154 ? 20.314 -13.523 -11.847 1.00 73.44 154 ASP A C 1
ATOM 1245 O O . ASP A 1 154 ? 19.901 -14.604 -11.420 1.00 73.44 154 ASP A O 1
ATOM 1249 N N . ARG A 1 155 ? 20.676 -13.320 -13.117 1.00 71.00 155 ARG A N 1
ATOM 1250 C CA . ARG A 1 155 ? 20.663 -14.330 -14.181 1.00 71.00 155 ARG A CA 1
ATOM 1251 C C . ARG A 1 155 ? 22.061 -14.763 -14.605 1.00 71.00 155 ARG A C 1
ATOM 1253 O O . ARG A 1 155 ? 22.175 -15.808 -15.229 1.00 71.00 155 ARG A O 1
ATOM 1260 N N . ARG A 1 156 ? 23.093 -14.000 -14.230 1.00 77.56 156 ARG A N 1
ATOM 1261 C CA . ARG A 1 156 ? 24.489 -14.185 -14.647 1.00 77.56 156 ARG A CA 1
ATOM 1262 C C . ARG A 1 156 ? 24.639 -14.148 -16.175 1.00 77.56 156 ARG A C 1
ATOM 1264 O O . ARG A 1 156 ? 25.299 -15.004 -16.751 1.00 77.56 156 ARG A O 1
ATOM 1271 N N . VAL A 1 157 ? 23.985 -13.179 -16.823 1.00 80.25 157 VAL A N 1
ATOM 1272 C CA . VAL A 1 157 ? 24.019 -13.006 -18.288 1.00 80.25 157 VAL A CA 1
ATOM 1273 C C . VAL A 1 157 ? 24.299 -11.550 -18.643 1.00 80.25 157 VAL A C 1
ATOM 1275 O O . VAL A 1 157 ? 23.929 -10.640 -17.901 1.00 80.25 157 VAL A O 1
ATOM 1278 N N . THR A 1 158 ? 24.928 -11.327 -19.791 1.00 83.19 158 THR A N 1
ATOM 1279 C CA . THR A 1 158 ? 25.112 -10.007 -20.397 1.00 83.19 158 THR A CA 1
ATOM 1280 C C . THR A 1 158 ? 23.835 -9.505 -21.047 1.00 83.19 158 THR A C 1
ATOM 1282 O O . THR A 1 158 ? 23.027 -10.279 -21.562 1.00 83.19 158 THR A O 1
ATOM 1285 N N . GLY A 1 159 ? 23.649 -8.195 -21.052 1.00 84.69 159 GLY A N 1
ATOM 1286 C CA . GLY A 1 159 ? 22.576 -7.563 -21.789 1.00 84.69 159 GLY A CA 1
ATOM 1287 C C . GLY A 1 159 ? 22.872 -6.111 -22.118 1.00 84.69 159 GLY A C 1
ATOM 1288 O O . GLY A 1 159 ? 23.839 -5.528 -21.636 1.00 84.69 159 GLY A O 1
ATOM 1289 N N . LYS A 1 160 ? 22.020 -5.537 -22.958 1.00 86.25 160 LYS A N 1
ATOM 1290 C CA . LYS A 1 160 ? 22.072 -4.145 -23.392 1.00 86.25 160 LYS A CA 1
ATOM 1291 C C . LYS A 1 160 ? 20.857 -3.407 -22.853 1.00 86.25 160 LYS A C 1
ATOM 1293 O O . LYS A 1 160 ? 19.738 -3.914 -22.951 1.00 86.25 160 LYS A O 1
ATOM 1298 N N . VAL A 1 161 ? 21.066 -2.235 -22.262 1.00 84.88 161 VAL A N 1
ATOM 1299 C CA . VAL A 1 161 ? 19.964 -1.389 -21.787 1.00 84.88 161 VAL A CA 1
ATOM 1300 C C . VAL A 1 161 ? 19.183 -0.874 -22.996 1.00 84.88 161 VAL A C 1
ATOM 1302 O O . VAL A 1 161 ? 19.751 -0.238 -23.875 1.00 84.88 161 VAL A O 1
ATOM 1305 N N . LEU A 1 162 ? 17.888 -1.174 -23.057 1.00 82.25 162 LEU A N 1
ATOM 1306 C CA . LEU A 1 162 ? 16.989 -0.720 -24.120 1.00 82.25 162 LEU A CA 1
ATOM 1307 C C . LEU A 1 162 ? 16.329 0.607 -23.762 1.00 82.25 162 LEU A C 1
ATOM 1309 O O . LEU A 1 162 ? 16.352 1.533 -24.562 1.00 82.25 162 LEU A O 1
ATOM 1313 N N . GLN A 1 163 ? 15.708 0.681 -22.580 1.00 82.00 163 GLN A N 1
ATOM 1314 C CA . GLN A 1 163 ? 14.898 1.835 -22.186 1.00 82.00 163 GLN A CA 1
ATOM 1315 C C . GLN A 1 163 ? 14.756 1.952 -20.666 1.00 82.00 163 GLN A C 1
ATOM 1317 O O . GLN A 1 163 ? 14.698 0.942 -19.955 1.00 82.00 163 GLN A O 1
ATOM 1322 N N . LYS A 1 164 ? 14.622 3.188 -20.174 1.00 80.19 164 LYS A N 1
ATOM 1323 C CA . LYS A 1 164 ? 14.098 3.481 -18.834 1.00 80.19 164 LYS A CA 1
ATOM 1324 C C . LYS A 1 164 ? 12.599 3.180 -18.798 1.00 80.19 164 LYS A C 1
ATOM 1326 O O . LYS A 1 164 ? 11.859 3.546 -19.706 1.00 80.19 164 LYS A O 1
ATOM 1331 N N . THR A 1 165 ? 12.142 2.499 -17.753 1.00 75.25 165 THR A N 1
ATOM 1332 C CA . THR A 1 165 ? 10.699 2.329 -17.518 1.00 75.25 165 THR A CA 1
ATOM 1333 C C . THR A 1 165 ? 10.144 3.531 -16.747 1.00 75.25 165 THR A C 1
ATOM 1335 O O . THR A 1 165 ? 10.917 4.174 -16.041 1.00 75.25 165 THR A O 1
ATOM 1338 N N . PRO A 1 166 ? 8.823 3.793 -16.770 1.00 69.62 166 PRO A N 1
ATOM 1339 C CA . PRO A 1 166 ? 8.201 4.831 -15.933 1.00 69.62 166 PRO A CA 1
ATOM 1340 C C . PRO A 1 166 ? 8.344 4.578 -14.419 1.00 69.62 166 PRO A C 1
ATOM 1342 O O . PRO A 1 166 ? 8.001 5.430 -13.607 1.00 69.62 166 PRO A O 1
ATOM 1345 N N . TYR A 1 167 ? 8.844 3.405 -14.020 1.00 67.69 167 TYR A N 1
ATOM 1346 C CA . TYR A 1 167 ? 9.106 3.064 -12.628 1.00 67.69 167 TYR A CA 1
ATOM 1347 C C . TYR A 1 167 ? 10.534 3.467 -12.222 1.00 67.69 167 TYR A C 1
ATOM 1349 O O . TYR A 1 167 ? 11.485 3.181 -12.960 1.00 67.69 167 TYR A O 1
ATOM 1357 N N . PRO A 1 168 ? 10.722 4.056 -11.026 1.00 67.00 168 PRO A N 1
ATOM 1358 C CA . PRO A 1 168 ? 12.021 4.547 -10.583 1.00 67.00 168 PRO A CA 1
ATOM 1359 C C . PRO A 1 168 ? 13.050 3.415 -10.503 1.00 67.00 168 PRO A C 1
ATOM 1361 O O . PRO A 1 168 ? 12.753 2.306 -10.052 1.00 67.00 168 PRO A O 1
ATOM 1364 N N . ARG A 1 169 ? 14.285 3.707 -10.931 1.00 69.94 169 ARG A N 1
ATOM 1365 C CA . ARG A 1 169 ? 15.426 2.772 -10.932 1.00 69.94 169 ARG A CA 1
ATOM 1366 C C . ARG A 1 169 ? 15.178 1.467 -11.703 1.00 69.94 169 ARG A C 1
ATOM 1368 O O . ARG A 1 169 ? 15.883 0.499 -11.439 1.00 69.94 169 ARG A O 1
ATOM 1375 N N . SER A 1 170 ? 14.224 1.411 -12.635 1.00 77.00 170 SER A N 1
ATOM 1376 C CA . SER A 1 170 ? 13.893 0.213 -13.421 1.00 77.00 170 SER A CA 1
ATOM 1377 C C . SER A 1 170 ? 14.144 0.422 -14.919 1.00 77.00 170 SER A C 1
ATOM 1379 O O . SER A 1 170 ? 13.749 1.433 -15.500 1.00 77.00 170 SER A O 1
ATOM 1381 N N . TYR A 1 171 ? 14.789 -0.566 -15.539 1.00 80.75 171 TYR A N 1
ATOM 1382 C CA . TYR A 1 171 ? 15.259 -0.557 -16.921 1.00 80.75 171 TYR A CA 1
ATOM 1383 C C . TYR A 1 171 ? 14.815 -1.828 -17.646 1.00 80.75 171 TYR A C 1
ATOM 1385 O O . TYR A 1 171 ? 14.751 -2.914 -17.059 1.00 80.75 171 TYR A O 1
ATOM 1393 N N . LEU A 1 172 ? 14.524 -1.696 -18.937 1.00 82.38 172 LEU A N 1
ATOM 1394 C CA . LEU A 1 172 ? 14.401 -2.819 -19.856 1.00 82.38 172 LEU A CA 1
ATOM 1395 C C . LEU A 1 172 ? 15.784 -3.152 -20.404 1.00 82.38 172 LEU A C 1
ATOM 1397 O O . LEU A 1 172 ? 16.481 -2.279 -20.912 1.00 82.38 172 LEU A O 1
ATOM 1401 N N . VAL A 1 173 ? 16.178 -4.415 -20.293 1.00 83.62 173 VAL A N 1
ATOM 1402 C CA . VAL A 1 173 ? 17.484 -4.917 -20.719 1.00 83.62 173 VAL A CA 1
ATOM 1403 C C . VAL A 1 173 ? 17.279 -6.100 -21.650 1.00 83.62 173 VAL A C 1
ATOM 1405 O O . VAL A 1 173 ? 16.604 -7.068 -21.296 1.00 83.62 173 VAL A O 1
ATOM 1408 N N . GLN A 1 174 ? 17.871 -6.034 -22.836 1.00 85.12 174 GLN A N 1
ATOM 1409 C CA . GLN A 1 174 ? 17.859 -7.118 -23.808 1.00 85.12 174 GLN A CA 1
ATOM 1410 C C . GLN A 1 174 ? 19.059 -8.028 -23.601 1.00 85.12 174 GLN A C 1
ATOM 1412 O O . GLN A 1 174 ? 20.193 -7.565 -23.558 1.00 85.12 174 GLN A O 1
ATOM 1417 N N . SER A 1 175 ? 18.820 -9.329 -23.521 1.00 83.81 175 SER A N 1
ATOM 1418 C CA . SER A 1 175 ? 19.865 -10.346 -23.499 1.00 83.81 175 SER A CA 1
ATOM 1419 C C . SER A 1 175 ? 19.505 -11.423 -24.521 1.00 83.81 175 SER A C 1
ATOM 1421 O O . SER A 1 175 ? 18.539 -12.177 -24.351 1.00 83.81 175 SER A O 1
ATOM 1423 N N . GLY A 1 176 ? 20.227 -11.429 -25.645 1.00 82.50 176 GLY A N 1
ATOM 1424 C CA . GLY A 1 176 ? 19.889 -12.235 -26.818 1.00 82.50 176 GLY A CA 1
ATOM 1425 C C . GLY A 1 176 ? 18.483 -11.920 -27.352 1.00 82.50 176 GLY A C 1
ATOM 1426 O O . GLY A 1 176 ? 18.157 -10.769 -27.639 1.00 82.50 176 GLY A O 1
ATOM 1427 N N . ARG A 1 177 ? 17.630 -12.951 -27.454 1.00 78.56 177 ARG A N 1
ATOM 1428 C CA . ARG A 1 177 ? 16.229 -12.842 -27.920 1.00 78.56 177 ARG A CA 1
ATOM 1429 C C . ARG A 1 177 ? 15.222 -12.443 -26.832 1.00 78.56 177 ARG A C 1
ATOM 1431 O O . ARG A 1 177 ? 14.033 -12.357 -27.115 1.00 78.56 177 ARG A O 1
ATOM 1438 N N . ARG A 1 178 ? 15.647 -12.263 -25.576 1.00 81.44 178 ARG A N 1
ATOM 1439 C CA . ARG A 1 178 ? 14.740 -12.010 -24.443 1.00 81.44 178 ARG A CA 1
ATOM 1440 C C . ARG A 1 178 ? 14.948 -10.614 -23.872 1.00 81.44 178 ARG A C 1
ATOM 1442 O O . ARG A 1 178 ? 16.079 -10.157 -23.731 1.00 81.44 178 ARG A O 1
ATOM 1449 N N . VAL A 1 179 ? 13.847 -9.972 -23.492 1.00 83.62 179 VAL A N 1
ATOM 1450 C CA . VAL A 1 179 ? 13.844 -8.666 -22.824 1.00 83.62 179 VAL A CA 1
ATOM 1451 C C . VAL A 1 179 ? 13.436 -8.852 -21.368 1.00 83.62 179 VAL A C 1
ATOM 1453 O O . VAL A 1 179 ? 12.457 -9.531 -21.057 1.00 83.62 179 VAL A O 1
ATOM 1456 N N . TYR A 1 180 ? 14.200 -8.249 -20.466 1.00 80.06 180 TYR A N 1
ATOM 1457 C CA . TYR A 1 180 ? 14.003 -8.335 -19.028 1.00 80.06 180 TYR A CA 1
ATOM 1458 C C . TYR A 1 180 ? 13.812 -6.947 -18.434 1.00 80.06 180 TYR A C 1
ATOM 1460 O O . TYR A 1 180 ? 14.616 -6.052 -18.664 1.00 80.06 180 TYR A O 1
ATOM 1468 N N . ARG A 1 181 ? 12.799 -6.785 -17.583 1.00 79.69 181 ARG A N 1
ATOM 1469 C CA . ARG A 1 181 ? 12.689 -5.620 -16.698 1.00 79.69 181 ARG A CA 1
ATOM 1470 C C . ARG A 1 181 ? 13.509 -5.863 -15.429 1.00 79.69 181 ARG A C 1
ATOM 1472 O O . ARG A 1 181 ? 13.283 -6.873 -14.753 1.00 79.69 181 ARG A O 1
ATOM 1479 N N . ARG A 1 182 ? 14.467 -4.987 -15.114 1.00 79.06 182 ARG A N 1
ATOM 1480 C CA . ARG A 1 182 ? 15.368 -5.100 -13.952 1.00 79.06 182 ARG A CA 1
ATOM 1481 C C . ARG A 1 182 ? 15.662 -3.743 -13.330 1.00 79.06 182 ARG A C 1
ATOM 1483 O O . ARG A 1 182 ? 15.744 -2.743 -14.029 1.00 79.06 182 ARG A O 1
ATOM 1490 N N . ILE A 1 183 ? 15.850 -3.728 -12.010 1.00 75.50 183 ILE A N 1
ATOM 1491 C CA . ILE A 1 183 ? 16.290 -2.518 -11.310 1.00 75.50 183 ILE A CA 1
ATOM 1492 C C . ILE A 1 183 ? 17.808 -2.325 -11.411 1.00 75.50 183 ILE A C 1
ATOM 1494 O O . ILE A 1 183 ? 18.533 -3.317 -11.501 1.00 75.50 183 ILE A O 1
ATOM 1498 N N . VAL A 1 184 ? 18.287 -1.078 -11.312 1.00 73.81 184 VAL A N 1
ATOM 1499 C CA . VAL A 1 184 ? 19.728 -0.731 -11.379 1.00 73.81 184 VAL A CA 1
ATOM 1500 C C . VAL A 1 184 ? 20.562 -1.564 -10.409 1.00 73.81 184 VAL A C 1
ATOM 1502 O O . VAL A 1 184 ? 21.647 -2.001 -10.754 1.00 73.81 184 VAL A O 1
ATOM 1505 N N . GLY A 1 185 ? 20.039 -1.880 -9.219 1.00 70.00 185 GLY A N 1
ATOM 1506 C CA . GLY A 1 185 ? 20.758 -2.697 -8.235 1.00 70.00 185 GLY A CA 1
ATOM 1507 C C . GLY A 1 185 ? 21.171 -4.095 -8.728 1.00 70.00 185 GLY A C 1
ATOM 1508 O O . GLY A 1 185 ? 22.121 -4.660 -8.190 1.00 70.00 185 GLY A O 1
ATOM 1509 N N . TRP A 1 186 ? 20.495 -4.640 -9.749 1.00 71.31 186 TRP A N 1
ATOM 1510 C CA . TRP A 1 186 ? 20.830 -5.929 -10.371 1.00 71.31 186 TRP A CA 1
ATOM 1511 C C . TRP A 1 186 ? 21.669 -5.799 -11.649 1.00 71.31 186 TRP A C 1
ATOM 1513 O O . TRP A 1 186 ? 22.080 -6.824 -12.200 1.00 71.31 186 TRP A O 1
ATOM 1523 N N . LEU A 1 187 ? 21.917 -4.577 -12.118 1.00 76.06 187 LEU A N 1
ATOM 1524 C CA . LEU A 1 187 ? 22.647 -4.279 -13.343 1.00 76.06 187 LEU A CA 1
ATOM 1525 C C . LEU A 1 187 ? 24.022 -3.717 -12.981 1.00 76.06 187 LEU A C 1
ATOM 1527 O O . LEU A 1 187 ? 24.136 -2.761 -12.222 1.00 76.06 187 LEU A O 1
ATOM 1531 N N . VAL A 1 188 ? 25.076 -4.324 -13.515 1.00 75.81 188 VAL A N 1
ATOM 1532 C CA . VAL A 1 188 ? 26.453 -3.852 -13.327 1.00 75.81 188 VAL A CA 1
ATOM 1533 C C . VAL A 1 188 ? 27.022 -3.503 -14.691 1.00 75.81 188 VAL A C 1
ATOM 1535 O O . VAL A 1 188 ? 27.022 -4.351 -15.574 1.00 75.81 188 VAL A O 1
ATOM 1538 N N . VAL A 1 189 ? 27.502 -2.277 -14.884 1.00 77.31 189 VAL A N 1
ATOM 1539 C CA . VAL A 1 189 ? 28.107 -1.861 -16.158 1.00 77.31 189 VAL A CA 1
ATOM 1540 C C . VAL A 1 189 ? 29.306 -2.752 -16.483 1.00 77.31 189 VAL A C 1
ATOM 1542 O O . VAL A 1 189 ? 30.168 -2.987 -15.637 1.00 77.31 189 VAL A O 1
ATOM 1545 N N . TRP A 1 190 ? 29.365 -3.240 -17.720 1.00 65.31 190 TRP A N 1
ATOM 1546 C CA . TRP A 1 190 ? 30.382 -4.189 -18.176 1.00 65.31 190 TRP A CA 1
ATOM 1547 C C . TRP A 1 190 ? 31.817 -3.664 -18.000 1.00 65.31 190 TRP A C 1
ATOM 1549 O O . TRP A 1 190 ? 32.687 -4.401 -17.549 1.00 65.31 190 TRP A O 1
ATOM 1559 N N . GLY A 1 191 ? 32.061 -2.370 -18.246 1.00 59.19 191 GLY A N 1
ATOM 1560 C CA . GLY A 1 191 ? 33.379 -1.742 -18.058 1.00 59.19 191 GLY A CA 1
ATOM 1561 C C . GLY A 1 191 ? 33.904 -1.774 -16.614 1.00 59.19 191 GLY A C 1
ATOM 1562 O O . GLY A 1 191 ? 35.110 -1.823 -16.401 1.00 59.19 191 GLY A O 1
ATOM 1563 N N . LEU A 1 192 ? 33.019 -1.844 -15.612 1.00 56.53 192 LEU A N 1
ATOM 1564 C CA . LEU A 1 192 ? 33.400 -2.014 -14.203 1.00 56.53 192 LEU A CA 1
ATOM 1565 C C . LEU A 1 192 ? 33.804 -3.460 -13.860 1.00 56.53 192 LEU A C 1
ATOM 1567 O O . LEU A 1 192 ? 34.425 -3.683 -12.823 1.00 56.53 192 LEU A O 1
ATOM 1571 N N . MET A 1 193 ? 33.484 -4.442 -14.712 1.00 48.94 193 MET A N 1
ATOM 1572 C CA . MET A 1 193 ? 33.919 -5.834 -14.535 1.00 48.94 193 MET A CA 1
ATOM 1573 C C . MET A 1 193 ? 35.350 -6.097 -15.006 1.00 48.94 193 MET A C 1
ATOM 1575 O O . MET A 1 193 ? 35.957 -7.053 -14.532 1.00 48.94 193 MET A O 1
ATOM 1579 N N . ALA A 1 194 ? 35.890 -5.263 -15.901 1.00 43.66 194 ALA A N 1
ATOM 1580 C CA . ALA A 1 194 ? 37.230 -5.428 -16.470 1.00 43.66 194 ALA A CA 1
ATOM 1581 C C . ALA A 1 194 ? 38.371 -5.137 -15.472 1.00 43.66 194 ALA A C 1
ATOM 1583 O O . ALA A 1 194 ? 39.537 -5.363 -15.775 1.00 43.66 194 ALA A O 1
ATOM 1584 N N . GLN A 1 195 ? 38.058 -4.681 -14.255 1.00 47.75 195 GLN A N 1
ATOM 1585 C CA . GLN A 1 195 ? 39.019 -4.657 -13.157 1.00 47.75 195 GLN A CA 1
ATOM 1586 C C . GLN A 1 195 ? 39.103 -6.061 -12.525 1.00 47.75 195 GLN A C 1
ATOM 1588 O O . GLN A 1 195 ? 38.352 -6.402 -11.608 1.00 47.75 195 GLN A O 1
ATOM 1593 N N . GLU A 1 196 ? 40.067 -6.849 -13.013 1.00 44.03 196 GLU A N 1
ATOM 1594 C CA . GLU A 1 196 ? 40.556 -8.166 -12.543 1.00 44.03 196 GLU A CA 1
ATOM 1595 C C . GLU A 1 196 ? 40.289 -8.543 -11.057 1.00 44.03 196 GLU A C 1
ATOM 1597 O O . GLU A 1 196 ? 39.807 -9.655 -10.805 1.00 44.03 196 GLU A O 1
ATOM 1602 N N . PRO A 1 197 ? 40.481 -7.678 -10.029 1.00 48.81 197 PRO A N 1
ATOM 1603 C CA . PRO A 1 197 ? 40.181 -8.047 -8.635 1.00 48.81 197 PRO A CA 1
ATOM 1604 C C . PRO A 1 197 ? 38.700 -8.365 -8.328 1.00 48.81 197 PRO A C 1
ATOM 1606 O O . PRO A 1 197 ? 38.403 -8.906 -7.256 1.00 48.81 197 PRO A O 1
ATOM 1609 N N . PHE A 1 198 ? 37.754 -8.043 -9.219 1.00 45.00 198 PHE A N 1
ATOM 1610 C CA . PHE A 1 198 ? 36.322 -8.304 -9.023 1.00 45.00 198 PHE A CA 1
ATOM 1611 C C . PHE A 1 198 ? 35.931 -9.766 -9.315 1.00 45.00 198 PHE A C 1
ATOM 1613 O O . PHE A 1 198 ? 35.187 -10.379 -8.539 1.00 45.00 198 PHE A O 1
ATOM 1620 N N . LEU A 1 199 ? 36.482 -10.365 -10.377 1.00 44.78 199 LEU A N 1
ATOM 1621 C CA . LEU A 1 199 ? 36.185 -11.748 -10.776 1.00 44.78 199 LEU A CA 1
ATOM 1622 C C . LEU A 1 199 ? 36.767 -12.774 -9.790 1.00 44.78 199 LEU A C 1
ATOM 1624 O O . LEU A 1 199 ? 36.103 -13.764 -9.472 1.00 44.78 199 LEU A O 1
ATOM 1628 N N . ALA A 1 200 ? 37.941 -12.501 -9.209 1.00 44.69 200 ALA A N 1
ATOM 1629 C CA . ALA A 1 200 ? 38.551 -13.351 -8.182 1.00 44.69 200 ALA A CA 1
ATOM 1630 C C . ALA A 1 200 ? 37.691 -13.447 -6.901 1.00 44.69 200 ALA A C 1
ATOM 1632 O O . ALA A 1 200 ? 37.515 -14.529 -6.333 1.00 44.69 200 ALA A O 1
ATOM 1633 N N . LYS A 1 201 ? 37.060 -12.339 -6.484 1.00 47.59 201 LYS A N 1
ATOM 1634 C CA . LYS A 1 201 ? 36.129 -12.297 -5.337 1.00 47.59 201 LYS A CA 1
ATOM 1635 C C . LYS A 1 201 ? 34.782 -12.971 -5.619 1.00 47.59 201 LYS A C 1
ATOM 1637 O O . LYS A 1 201 ? 34.180 -13.554 -4.713 1.00 47.59 201 LYS A O 1
ATOM 1642 N N . LEU A 1 202 ? 34.308 -12.936 -6.864 1.00 43.88 202 LEU A N 1
ATOM 1643 C CA . LEU A 1 202 ? 33.121 -13.687 -7.292 1.00 43.88 202 LEU A CA 1
ATOM 1644 C C . LEU A 1 202 ? 33.391 -15.199 -7.368 1.00 43.88 202 LEU A C 1
ATOM 1646 O O . LEU A 1 202 ? 32.531 -15.991 -6.986 1.00 43.88 202 LEU A O 1
ATOM 1650 N N . ARG A 1 203 ? 34.601 -15.614 -7.767 1.00 37.38 203 ARG A N 1
ATOM 1651 C CA . ARG A 1 203 ? 35.024 -17.026 -7.745 1.00 37.38 203 ARG A CA 1
ATOM 1652 C C . ARG A 1 203 ? 35.134 -17.581 -6.319 1.00 37.38 203 ARG A C 1
ATOM 1654 O O . ARG A 1 203 ? 34.595 -18.650 -6.053 1.00 37.38 203 ARG A O 1
ATOM 1661 N N . GLN A 1 204 ? 35.733 -16.839 -5.383 1.00 40.62 204 GLN A N 1
ATOM 1662 C CA . GLN A 1 204 ? 35.855 -17.269 -3.978 1.00 40.62 204 GLN A CA 1
ATOM 1663 C C . GLN A 1 204 ? 34.509 -17.314 -3.226 1.00 40.62 204 GLN A C 1
ATOM 1665 O O . GLN A 1 204 ? 34.334 -18.130 -2.321 1.00 40.62 204 GLN A O 1
ATOM 1670 N N . SER A 1 205 ? 33.529 -16.483 -3.605 1.00 45.56 205 SER A N 1
ATOM 1671 C CA . SER A 1 205 ? 32.179 -16.535 -3.015 1.00 45.56 205 SER A CA 1
ATOM 1672 C C . SER A 1 205 ? 31.329 -17.704 -3.537 1.00 45.56 205 SER A C 1
ATOM 1674 O O . SER A 1 205 ? 30.488 -18.213 -2.796 1.00 45.56 205 SER A O 1
ATOM 1676 N N . ASN A 1 206 ? 31.587 -18.204 -4.754 1.00 39.06 206 ASN A N 1
ATOM 1677 C CA . ASN A 1 206 ? 30.932 -19.407 -5.289 1.00 39.06 206 ASN A CA 1
ATOM 1678 C C . ASN A 1 206 ? 31.320 -20.694 -4.533 1.00 39.06 206 ASN A C 1
ATOM 1680 O O . ASN A 1 206 ? 30.473 -21.571 -4.399 1.00 39.06 206 ASN A O 1
ATOM 1684 N N . VAL A 1 207 ? 32.541 -20.792 -3.990 1.00 37.16 207 VAL A N 1
ATOM 1685 C CA . VAL A 1 207 ? 32.981 -21.964 -3.199 1.00 37.16 207 VAL A CA 1
ATOM 1686 C C . VAL A 1 207 ? 32.351 -21.968 -1.797 1.00 37.16 207 VAL A C 1
ATOM 1688 O O . VAL A 1 207 ? 31.936 -23.011 -1.301 1.00 37.16 207 VAL A O 1
ATOM 1691 N N . LYS A 1 208 ? 32.185 -20.796 -1.165 1.00 36.28 208 LYS A N 1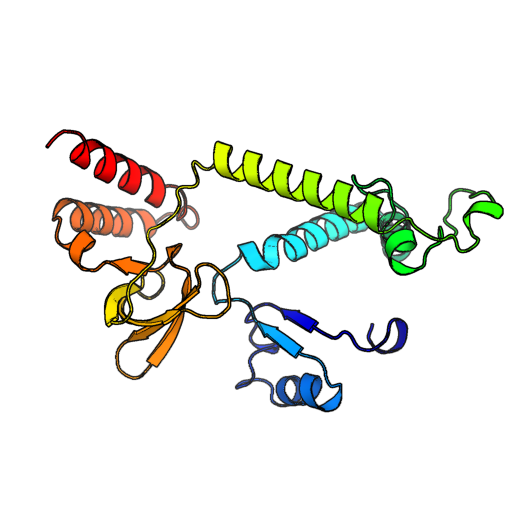
ATOM 1692 C CA . LYS A 1 208 ? 31.584 -20.690 0.182 1.00 36.28 208 LYS A CA 1
ATOM 1693 C C . LYS A 1 208 ? 30.051 -20.798 0.201 1.00 36.28 208 LYS A C 1
ATOM 1695 O O . LYS A 1 208 ? 29.484 -21.210 1.210 1.00 36.28 208 LYS A O 1
ATOM 1700 N N . ASN A 1 209 ? 29.371 -20.467 -0.899 1.00 39.12 209 ASN A N 1
ATOM 1701 C CA . ASN A 1 209 ? 27.904 -20.488 -0.977 1.00 39.12 209 ASN A CA 1
ATOM 1702 C C . ASN A 1 209 ? 27.288 -21.869 -1.267 1.00 39.12 209 ASN A C 1
ATOM 1704 O O . ASN A 1 209 ? 26.071 -21.999 -1.173 1.00 39.12 209 ASN A O 1
ATOM 1708 N N . GLN A 1 210 ? 28.083 -22.900 -1.576 1.00 39.94 210 GLN A N 1
ATOM 1709 C CA . GLN A 1 210 ? 27.569 -24.274 -1.678 1.00 39.94 210 GLN A CA 1
ATOM 1710 C C . GLN A 1 210 ? 27.254 -24.904 -0.308 1.00 39.94 210 GLN A C 1
ATOM 1712 O O . GLN A 1 210 ? 26.494 -25.861 -0.256 1.00 39.94 210 GLN A O 1
ATOM 1717 N N . HIS A 1 211 ? 27.770 -24.345 0.797 1.00 36.16 211 HIS A N 1
ATOM 1718 C CA . HIS A 1 211 ? 27.685 -24.964 2.129 1.00 36.16 211 HIS A CA 1
ATOM 1719 C C . HIS A 1 211 ? 26.849 -24.192 3.169 1.00 36.16 211 HIS A C 1
ATOM 1721 O O . HIS A 1 211 ? 26.737 -24.643 4.304 1.00 36.16 211 HIS A O 1
ATOM 1727 N N . SER A 1 212 ? 26.230 -23.046 2.847 1.00 34.25 212 SER A N 1
ATOM 1728 C CA . SER A 1 212 ? 25.353 -22.368 3.822 1.00 34.25 212 SER A CA 1
ATOM 1729 C C . SER A 1 212 ? 24.154 -21.673 3.173 1.00 34.25 212 SER A C 1
ATOM 1731 O O . SER A 1 212 ? 24.282 -20.680 2.460 1.00 34.25 212 SER A O 1
ATOM 1733 N N . GLY A 1 213 ? 22.960 -22.204 3.444 1.00 40.41 213 GLY A N 1
ATOM 1734 C CA . GLY A 1 213 ? 21.678 -21.840 2.825 1.00 40.41 213 GLY A CA 1
ATOM 1735 C C . GLY A 1 213 ? 21.133 -20.435 3.108 1.00 40.41 213 GLY A C 1
ATOM 1736 O O . GLY A 1 213 ? 19.992 -20.154 2.768 1.00 40.41 213 GLY A O 1
ATOM 1737 N N . THR A 1 214 ? 21.906 -19.517 3.679 1.00 41.66 214 THR A N 1
ATOM 1738 C CA . THR A 1 214 ? 21.474 -18.132 3.922 1.00 41.66 214 THR A CA 1
ATOM 1739 C C . THR A 1 214 ? 22.701 -17.254 4.133 1.00 41.66 214 THR A C 1
ATOM 1741 O O . THR A 1 214 ? 23.345 -17.417 5.164 1.00 41.66 214 THR A O 1
ATOM 1744 N N . LYS A 1 215 ? 23.013 -16.340 3.192 1.00 40.44 215 LYS A N 1
ATOM 1745 C CA . LYS A 1 215 ? 23.799 -15.081 3.361 1.00 40.44 215 LYS A CA 1
ATOM 1746 C C . LYS A 1 215 ? 24.214 -14.504 1.988 1.00 40.44 215 LYS A C 1
ATOM 1748 O O . LYS A 1 215 ? 25.377 -14.556 1.617 1.00 40.44 215 LYS A O 1
ATOM 1753 N N . ASN A 1 216 ? 23.292 -13.900 1.228 1.00 35.25 216 ASN A N 1
ATOM 1754 C CA . ASN A 1 216 ? 23.634 -13.254 -0.062 1.00 35.25 216 ASN A CA 1
ATOM 1755 C C . ASN A 1 216 ? 23.528 -11.716 -0.090 1.00 35.25 216 ASN A C 1
ATOM 1757 O O . ASN A 1 216 ? 23.693 -11.120 -1.148 1.00 35.25 216 ASN A O 1
ATOM 1761 N N . LEU A 1 217 ? 23.318 -11.044 1.049 1.00 40.44 217 LEU A N 1
ATOM 1762 C CA . LEU A 1 217 ? 23.177 -9.574 1.081 1.00 40.44 217 LEU A CA 1
ATOM 1763 C C . LEU A 1 217 ? 24.394 -8.810 1.633 1.00 40.44 217 LEU A C 1
ATOM 1765 O O . LEU A 1 217 ? 24.651 -7.701 1.182 1.00 40.44 217 LEU A O 1
ATOM 1769 N N . LYS A 1 218 ? 25.206 -9.392 2.527 1.00 34.66 218 LYS A N 1
ATOM 1770 C CA . LYS A 1 218 ? 26.295 -8.646 3.200 1.00 34.66 218 LYS A CA 1
ATOM 1771 C C . LYS A 1 218 ? 27.603 -8.520 2.404 1.00 34.66 218 LYS A C 1
ATOM 1773 O O . LYS A 1 218 ? 28.417 -7.655 2.705 1.00 34.66 218 LYS A O 1
ATOM 1778 N N . PHE A 1 219 ? 27.842 -9.359 1.392 1.00 35.78 219 PHE A N 1
ATOM 1779 C CA . PHE A 1 219 ? 29.132 -9.351 0.678 1.00 35.78 219 PHE A CA 1
ATOM 1780 C C . PHE A 1 219 ? 29.203 -8.284 -0.431 1.00 35.78 219 PHE A C 1
ATOM 1782 O O . PHE A 1 219 ? 30.271 -7.737 -0.688 1.00 35.78 219 PHE A O 1
ATOM 1789 N N . SER A 1 220 ? 28.064 -7.924 -1.036 1.00 42.97 220 SER A N 1
ATOM 1790 C CA . SER A 1 220 ? 27.984 -6.900 -2.094 1.00 42.97 220 SER A CA 1
ATOM 1791 C C . SER A 1 220 ? 28.452 -5.517 -1.614 1.00 42.97 220 SER A C 1
ATOM 1793 O O . SER A 1 220 ? 29.180 -4.835 -2.331 1.00 42.97 220 SER A O 1
ATOM 1795 N N . GLU A 1 221 ? 28.097 -5.108 -0.392 1.00 40.22 221 GLU A N 1
ATOM 1796 C CA . GLU A 1 221 ? 28.467 -3.791 0.153 1.00 40.22 221 GLU A CA 1
ATOM 1797 C C . GLU A 1 221 ? 29.963 -3.665 0.463 1.00 40.22 221 GLU A C 1
ATOM 1799 O O . GLU A 1 221 ? 30.584 -2.671 0.092 1.00 40.22 221 GLU A O 1
ATOM 1804 N N . ASN A 1 222 ? 30.582 -4.692 1.056 1.00 37.47 222 ASN A N 1
ATOM 1805 C CA . ASN A 1 222 ? 32.015 -4.666 1.383 1.00 37.47 222 ASN A CA 1
ATOM 1806 C C . ASN A 1 222 ? 32.916 -4.675 0.139 1.00 37.47 222 ASN A C 1
ATOM 1808 O O . ASN A 1 222 ? 34.008 -4.103 0.150 1.00 37.47 222 ASN A O 1
ATOM 1812 N N . VAL A 1 223 ? 32.468 -5.305 -0.951 1.00 44.47 223 VAL A N 1
ATOM 1813 C CA . VAL A 1 223 ? 33.186 -5.270 -2.233 1.00 44.47 223 VAL A CA 1
ATOM 1814 C C . VAL A 1 223 ? 33.064 -3.893 -2.888 1.00 44.47 223 VAL A C 1
ATOM 1816 O O . VAL A 1 223 ? 34.062 -3.381 -3.390 1.00 44.47 223 VAL A O 1
ATOM 1819 N N . LYS A 1 224 ? 31.889 -3.255 -2.798 1.00 45.38 224 LYS A N 1
ATOM 1820 C CA . LYS A 1 224 ? 31.662 -1.882 -3.277 1.00 45.38 224 LYS A CA 1
ATOM 1821 C C . LYS A 1 224 ? 32.462 -0.837 -2.486 1.00 45.38 224 LYS A C 1
ATOM 1823 O O . LYS A 1 224 ? 32.987 0.088 -3.096 1.00 45.38 224 LYS A O 1
ATOM 1828 N N . ARG A 1 225 ? 32.634 -1.018 -1.168 1.00 43.91 225 ARG A N 1
ATOM 1829 C CA . ARG A 1 225 ? 33.473 -0.152 -0.308 1.00 43.91 225 ARG A CA 1
ATOM 1830 C C . ARG A 1 225 ? 34.935 -0.114 -0.770 1.00 43.91 225 ARG A C 1
ATOM 1832 O O . ARG A 1 225 ? 35.459 0.960 -1.044 1.00 43.91 225 ARG A O 1
ATOM 1839 N N . LYS A 1 226 ? 35.550 -1.287 -0.975 1.00 43.41 226 LYS A N 1
ATOM 1840 C CA . LYS A 1 226 ? 36.962 -1.404 -1.398 1.00 43.41 226 LYS A CA 1
ATOM 1841 C C . LYS A 1 226 ? 37.242 -0.898 -2.820 1.00 43.41 226 LYS A C 1
ATOM 1843 O O . LYS A 1 226 ? 38.364 -0.499 -3.110 1.00 43.41 226 LYS A O 1
ATOM 1848 N N . LEU A 1 227 ? 36.253 -0.940 -3.715 1.00 40.78 227 LEU A N 1
ATOM 1849 C CA . LEU A 1 227 ? 36.375 -0.391 -5.074 1.00 40.78 227 LEU A CA 1
ATOM 1850 C C . LEU A 1 227 ? 36.359 1.145 -5.086 1.00 40.78 227 LEU A C 1
ATOM 1852 O O . LEU A 1 227 ? 36.955 1.752 -5.969 1.00 40.78 227 LEU A O 1
ATOM 1856 N N . PHE A 1 228 ? 35.698 1.765 -4.107 1.00 42.75 228 PHE A N 1
ATOM 1857 C CA . PHE A 1 228 ? 35.604 3.218 -4.000 1.00 42.75 228 PHE A CA 1
ATOM 1858 C C . PHE A 1 228 ? 36.821 3.834 -3.295 1.00 42.75 228 PHE A C 1
ATOM 1860 O O . PHE A 1 228 ? 37.308 4.865 -3.740 1.00 42.75 228 PHE A O 1
ATOM 1867 N N . GLU A 1 229 ? 37.370 3.174 -2.270 1.00 41.28 229 GLU A N 1
ATOM 1868 C CA . GLU A 1 229 ? 38.613 3.610 -1.603 1.00 41.28 229 GLU A CA 1
ATOM 1869 C C . GLU A 1 229 ? 39.800 3.679 -2.581 1.00 41.28 229 GLU A C 1
ATOM 1871 O O . GLU A 1 229 ? 40.581 4.619 -2.529 1.00 41.28 229 GLU A O 1
ATOM 1876 N N . ARG A 1 230 ? 39.880 2.757 -3.553 1.00 38.50 230 ARG A N 1
ATOM 1877 C CA . ARG A 1 230 ? 40.922 2.770 -4.599 1.00 38.50 230 ARG A CA 1
ATOM 1878 C C . ARG A 1 230 ? 40.776 3.874 -5.651 1.00 38.50 230 ARG A C 1
ATOM 1880 O O . ARG A 1 230 ? 41.751 4.169 -6.327 1.00 38.50 230 ARG A O 1
ATOM 1887 N N . LYS A 1 231 ? 39.585 4.458 -5.823 1.00 41.22 231 LYS A N 1
ATOM 1888 C CA . LYS A 1 231 ? 39.362 5.581 -6.755 1.00 41.22 231 LYS A CA 1
ATOM 1889 C C . LYS A 1 231 ? 39.739 6.940 -6.160 1.00 41.22 231 LYS A C 1
ATOM 1891 O O . LYS A 1 231 ? 39.795 7.905 -6.902 1.00 41.22 231 LYS A O 1
ATOM 1896 N N . GLN A 1 232 ? 39.941 7.024 -4.845 1.00 42.53 232 GLN A N 1
ATOM 1897 C CA . GLN A 1 232 ? 40.327 8.264 -4.160 1.00 42.53 232 GLN A CA 1
ATOM 1898 C C . GLN A 1 232 ? 41.848 8.400 -4.001 1.00 42.53 232 GLN A C 1
ATOM 1900 O O . GLN A 1 232 ? 42.325 9.451 -3.595 1.00 42.53 232 GLN A O 1
ATOM 1905 N N . THR A 1 233 ? 42.606 7.342 -4.303 1.00 38.59 233 THR A N 1
ATOM 1906 C CA . THR A 1 233 ? 44.066 7.279 -4.131 1.00 38.59 233 THR A CA 1
ATOM 1907 C C . THR A 1 233 ? 44.853 7.312 -5.446 1.00 38.59 233 THR A C 1
ATOM 1909 O O . THR A 1 233 ? 46.060 7.112 -5.402 1.00 38.59 233 THR A O 1
ATOM 1912 N N . ASN A 1 234 ? 44.192 7.526 -6.590 1.00 34.00 234 ASN A N 1
ATOM 1913 C CA . ASN A 1 234 ? 44.810 7.660 -7.916 1.00 34.00 234 ASN A CA 1
ATOM 1914 C C . ASN A 1 234 ? 44.343 8.945 -8.591 1.00 34.00 234 ASN A C 1
ATOM 1916 O O . ASN A 1 234 ? 43.110 9.164 -8.579 1.00 34.00 234 ASN A O 1
#

Foldseek 3Di:
DCVPQNQDQEDEDEVPLCCPCVNDVPNVCVCVVRVHHYDYDAVPPCVVCVVVVVVVVVLVVQCVVDPDSVLSVLVQQQDADPLRGGVVCVRPQAHDDHPDDDPPVRRDHDDDPVVSSVVSVVVVVVVVVVVCCVVVVDDDDDDDDAQFWWQQQVVRAIWGFHDDDPDPQWTWTDGPPDIHIDGVVRIHGPVVVPPVVVVVLVVVVVVVPVPDPDDDPPPVVVVVVVVVVVVVVD